Protein AF-A0A3D1TT28-F1 (afdb_monomer_lite)

Radius of gyration: 27.45 Å; chains: 1; bounding box: 80×70×65 Å

Secondary structure (DSSP, 8-state):
--------GGGS-TTHHHHHHHHHHHHHHHHHHHHHTT-----PPPPPPPPP------PPP-PPPP-------------PEEPPTTPPPP---TT---EEE---HHHHHHHHHHHHTT-HHHHGGGSHHHHHHHHGGGGT--TTSEEEE---S-S---S--EE-TTS-EEEEEEEEETTEEEEEEEE-SS--STTPPPEEEEEEE-

Foldseek 3Di:
DDDDPDDDPCPPCVPVVVVVVVVVVVVVVVVVVVVVPPPDDDDDDDDDDDDDDDDDDDDDDDDDDDDDDDDDDPDVDQFAADDDVPDDPFPDDPQFHAHFGDDDPVNQVVLLVCCVVVPPVNVLQLDQVSQCQPCRVVRRQDHPQKDKDQDDPPDDDDPDQPQDVPGWGKGWIWMQGPNWIKIWIWIQPPDHDSSGGIHTGGIGTD

Structure (mmCIF, N/CA/C/O backbone):
data_AF-A0A3D1TT28-F1
#
_entry.id   AF-A0A3D1TT28-F1
#
loop_
_atom_site.group_PDB
_atom_site.id
_atom_site.type_symbol
_atom_site.label_atom_id
_atom_site.label_alt_id
_atom_site.label_comp_id
_atom_site.label_asym_id
_atom_site.label_entity_id
_atom_site.label_seq_id
_atom_site.pdbx_PDB_ins_code
_atom_site.Cartn_x
_atom_site.Cartn_y
_atom_site.Cartn_z
_atom_site.occupancy
_atom_site.B_iso_or_equiv
_atom_site.auth_seq_id
_atom_site.auth_comp_id
_atom_site.auth_asym_id
_atom_site.auth_atom_id
_atom_site.pdbx_PDB_model_num
ATOM 1 N N . MET A 1 1 ? -37.980 40.768 -28.556 1.00 50.34 1 MET A N 1
ATOM 2 C CA . MET A 1 1 ? -36.596 40.249 -28.585 1.00 50.34 1 MET A CA 1
ATOM 3 C C . MET A 1 1 ? -36.687 38.736 -28.675 1.00 50.34 1 MET A C 1
ATOM 5 O O . MET A 1 1 ? -37.042 38.107 -27.689 1.00 50.34 1 MET A O 1
ATOM 9 N N . SER A 1 2 ? -36.515 38.174 -29.872 1.00 49.53 2 SER A N 1
ATOM 10 C CA . SER A 1 2 ? -36.706 36.740 -30.127 1.00 49.53 2 SER A CA 1
ATOM 11 C C . SER A 1 2 ? -35.399 35.991 -29.881 1.00 49.53 2 SER A C 1
ATOM 13 O O . SER A 1 2 ? -34.383 36.304 -30.496 1.00 49.53 2 SER A O 1
ATOM 15 N N . THR A 1 3 ? -35.415 35.024 -28.969 1.00 59.06 3 THR A N 1
ATOM 16 C CA . THR A 1 3 ? -34.281 34.148 -28.667 1.00 59.06 3 THR A CA 1
ATOM 17 C C . THR A 1 3 ? -34.255 32.981 -29.650 1.00 59.06 3 THR A C 1
ATOM 19 O O . THR A 1 3 ? -35.022 32.026 -29.556 1.00 59.06 3 THR A O 1
ATOM 22 N N . GLU A 1 4 ? -33.361 33.070 -30.630 1.00 59.59 4 GLU A N 1
ATOM 23 C CA . GLU A 1 4 ? -33.098 32.003 -31.589 1.00 59.59 4 GLU A CA 1
ATOM 24 C C . GLU A 1 4 ? -32.223 30.926 -30.923 1.00 59.59 4 GLU A C 1
ATOM 26 O O . GLU A 1 4 ? -31.024 31.100 -30.696 1.00 59.59 4 GLU A O 1
ATOM 31 N N . VAL A 1 5 ? -32.839 29.802 -30.553 1.00 67.56 5 VAL A N 1
ATOM 32 C CA . VAL A 1 5 ? -32.138 28.646 -29.981 1.00 67.56 5 VAL A CA 1
ATOM 33 C C . VAL A 1 5 ? -31.374 27.938 -31.102 1.00 67.56 5 VAL A C 1
ATOM 35 O O . VAL A 1 5 ? -31.928 27.120 -31.839 1.00 67.56 5 VAL A O 1
ATOM 38 N N . ARG A 1 6 ? -30.079 28.251 -31.237 1.00 61.44 6 ARG A N 1
ATOM 39 C CA . ARG A 1 6 ? -29.153 27.523 -32.116 1.00 61.44 6 ARG A CA 1
ATOM 40 C C . ARG A 1 6 ? -29.068 26.063 -31.676 1.00 61.44 6 ARG A C 1
ATOM 42 O O . ARG A 1 6 ? -28.429 25.737 -30.678 1.00 61.44 6 ARG A O 1
ATOM 49 N N . ARG A 1 7 ? -29.699 25.170 -32.438 1.00 57.06 7 ARG A N 1
ATOM 50 C CA . ARG A 1 7 ? -29.519 23.725 -32.269 1.00 57.06 7 ARG A CA 1
ATOM 51 C C . ARG A 1 7 ? -28.079 23.340 -32.647 1.00 57.06 7 ARG A C 1
ATOM 53 O O . ARG A 1 7 ? -27.570 23.843 -33.652 1.00 57.06 7 ARG A O 1
ATOM 60 N N . PRO A 1 8 ? -27.413 22.462 -31.878 1.00 62.03 8 PRO A N 1
ATOM 61 C CA . PRO A 1 8 ? -26.057 22.023 -32.179 1.00 62.03 8 PRO A CA 1
ATOM 62 C C . PRO A 1 8 ? -26.002 21.303 -33.534 1.00 62.03 8 PRO A C 1
ATOM 64 O O . PRO A 1 8 ? -26.827 20.443 -33.841 1.00 62.03 8 PRO A O 1
ATOM 67 N N . PHE A 1 9 ? -24.988 21.648 -34.331 1.00 58.34 9 PHE A N 1
ATOM 68 C CA . PHE A 1 9 ? -24.730 21.175 -35.704 1.00 58.34 9 PHE A CA 1
ATOM 69 C C . PHE A 1 9 ? -24.598 19.644 -35.851 1.00 58.34 9 PHE A C 1
ATOM 71 O O . PHE A 1 9 ? -24.574 19.119 -36.963 1.00 58.34 9 PHE A O 1
ATOM 78 N N . ILE A 1 10 ? -24.517 18.923 -34.732 1.00 56.09 10 ILE A N 1
ATOM 79 C CA . ILE A 1 10 ? -24.231 17.486 -34.644 1.00 56.09 10 ILE A CA 1
ATOM 80 C C . ILE A 1 10 ? -25.367 16.626 -35.224 1.00 56.09 10 ILE A C 1
ATOM 82 O O . ILE A 1 10 ? -25.126 15.503 -35.653 1.00 56.09 10 ILE A O 1
ATOM 86 N N . ASN A 1 11 ? -26.588 17.157 -35.337 1.00 57.47 11 ASN A N 1
ATOM 87 C CA . ASN A 1 11 ? -27.742 16.366 -35.773 1.00 57.47 11 ASN A CA 1
ATOM 88 C C . ASN A 1 11 ? -27.893 16.210 -37.296 1.00 57.47 11 ASN A C 1
ATOM 90 O O . ASN A 1 11 ? -28.848 15.580 -37.745 1.00 57.47 11 ASN A O 1
ATOM 94 N N . ARG A 1 12 ? -27.003 16.805 -38.106 1.00 64.88 12 ARG A N 1
ATOM 95 C CA . ARG A 1 12 ? -27.162 16.801 -39.570 1.00 64.88 12 ARG A CA 1
ATOM 96 C C . ARG A 1 12 ? -26.561 15.565 -40.246 1.00 64.88 12 ARG A C 1
ATOM 98 O O . ARG A 1 12 ? -27.118 15.123 -41.240 1.00 64.88 12 ARG A O 1
ATOM 105 N N . ASN A 1 13 ? -25.499 14.973 -39.684 1.00 68.50 13 ASN A N 1
ATOM 106 C CA . ASN A 1 13 ? -24.801 13.817 -40.264 1.00 68.50 13 ASN A CA 1
ATOM 107 C C . ASN A 1 13 ? -24.522 12.737 -39.194 1.00 68.50 13 ASN A C 1
ATOM 109 O O . ASN A 1 13 ? -23.424 12.713 -38.632 1.00 68.50 13 ASN A O 1
ATOM 113 N N . PRO A 1 14 ? -25.462 11.809 -38.925 1.00 69.56 14 PRO A N 1
ATOM 114 C CA . PRO A 1 14 ? -25.285 10.763 -37.906 1.00 69.56 14 PRO A CA 1
ATOM 115 C C . PRO A 1 14 ? -24.132 9.791 -38.219 1.00 69.56 14 PRO A C 1
ATOM 117 O O . PRO A 1 14 ? -23.622 9.123 -37.326 1.00 69.56 14 PRO A O 1
ATOM 120 N N . TRP A 1 15 ? -23.672 9.756 -39.473 1.00 75.31 15 TRP A N 1
ATOM 121 C CA . TRP A 1 15 ? -22.535 8.953 -39.932 1.00 75.31 15 TRP A CA 1
ATOM 122 C C . TRP A 1 15 ? -21.163 9.559 -39.622 1.00 75.31 15 TRP A C 1
ATOM 124 O O . TRP A 1 15 ? -20.158 8.857 -39.691 1.00 75.31 15 TRP A O 1
ATOM 134 N N . LEU A 1 16 ? -21.089 10.842 -39.261 1.00 75.88 16 LEU A N 1
ATOM 135 C CA . LEU A 1 16 ? -19.800 11.492 -39.015 1.00 75.88 16 LEU A CA 1
ATOM 136 C C . LEU A 1 16 ? -19.154 11.002 -37.710 1.00 75.88 16 LEU A C 1
ATOM 138 O O . LEU A 1 16 ? -17.936 10.861 -37.634 1.00 75.88 16 LEU A O 1
ATOM 142 N N . LEU A 1 17 ? -19.980 10.703 -36.703 1.00 75.75 17 LEU A N 1
ATOM 143 C CA . LEU A 1 17 ? -19.540 10.217 -35.397 1.00 75.75 17 LEU A CA 1
ATOM 144 C C . LEU A 1 17 ? -18.859 8.834 -35.470 1.00 75.75 17 LEU A C 1
ATOM 146 O O . LEU A 1 17 ? -17.734 8.724 -34.978 1.00 75.75 17 LEU A O 1
ATOM 150 N N . PRO A 1 18 ? -19.449 7.791 -36.101 1.00 80.94 18 PRO A N 1
ATOM 151 C CA . PRO A 1 18 ? -18.777 6.498 -36.213 1.00 80.94 18 PRO A CA 1
ATOM 152 C C . PRO A 1 18 ? -17.503 6.574 -37.065 1.00 80.94 18 PRO A C 1
ATOM 154 O O . PRO A 1 18 ? -16.506 5.951 -36.712 1.00 80.94 18 PRO A O 1
ATOM 157 N N . VAL A 1 19 ? -17.481 7.382 -38.133 1.00 85.06 19 VAL A N 1
ATOM 158 C CA . VAL A 1 19 ? -16.282 7.549 -38.976 1.00 85.06 19 VAL A CA 1
ATOM 159 C C . VAL A 1 19 ? -15.146 8.216 -38.201 1.00 85.06 19 VAL A C 1
ATOM 161 O O . VAL A 1 19 ? -14.012 7.740 -38.242 1.00 85.06 19 VAL A O 1
ATOM 164 N N . PHE A 1 20 ? -15.440 9.276 -37.444 1.00 84.25 20 PHE A N 1
ATOM 165 C CA . PHE A 1 20 ? -14.437 9.945 -36.617 1.00 84.25 20 PHE A CA 1
ATOM 166 C C . PHE A 1 20 ? -13.856 9.004 -35.551 1.00 84.25 20 PHE A C 1
ATOM 168 O O . PHE A 1 20 ? -12.647 8.997 -35.325 1.00 84.25 20 PHE A O 1
ATOM 175 N N . LEU A 1 21 ? -14.696 8.158 -34.945 1.00 85.94 21 LEU A N 1
ATOM 176 C CA . LEU A 1 21 ? -14.264 7.190 -33.937 1.00 85.94 21 LEU A CA 1
ATOM 177 C C . LEU A 1 21 ? -13.314 6.131 -34.523 1.00 85.94 21 LEU A C 1
ATOM 179 O O . LEU A 1 21 ? -12.294 5.816 -33.914 1.00 85.94 21 LEU A O 1
ATOM 183 N N . VAL A 1 22 ? -13.608 5.625 -35.725 1.00 90.19 22 VAL A N 1
ATOM 184 C CA . VAL A 1 22 ? -12.751 4.649 -36.422 1.00 90.19 22 VAL A CA 1
ATOM 185 C C . VAL A 1 22 ? -11.392 5.258 -36.775 1.00 90.19 22 VAL A C 1
ATOM 187 O O . VAL A 1 22 ? -10.359 4.629 -36.540 1.00 90.19 22 VAL A O 1
ATOM 190 N N . VAL A 1 23 ? -11.370 6.499 -37.273 1.00 91.19 23 VAL A N 1
ATOM 191 C CA . VAL A 1 23 ? -10.117 7.211 -37.581 1.00 91.19 23 VAL A CA 1
ATOM 192 C C . VAL A 1 23 ? -9.290 7.441 -36.313 1.00 91.19 23 VAL A C 1
ATOM 194 O O . VAL A 1 23 ? -8.081 7.215 -36.321 1.00 91.19 23 VAL A O 1
ATOM 197 N N . LEU A 1 24 ? -9.929 7.821 -35.203 1.00 90.31 24 LEU A N 1
ATOM 198 C CA . LEU A 1 24 ? -9.251 8.020 -33.922 1.00 90.31 24 LEU A CA 1
ATOM 199 C C . LEU A 1 24 ? -8.589 6.726 -33.420 1.00 90.31 24 LEU A C 1
ATOM 201 O O . LEU A 1 24 ? -7.423 6.742 -33.025 1.00 90.31 24 LEU A O 1
ATOM 205 N N . ILE A 1 25 ? -9.303 5.596 -33.478 1.00 88.81 25 ILE A N 1
ATOM 206 C CA . ILE A 1 25 ? -8.776 4.286 -33.065 1.00 88.81 25 ILE A CA 1
ATOM 207 C C . ILE A 1 25 ? -7.580 3.881 -33.939 1.00 88.81 25 ILE A C 1
ATOM 209 O O . ILE A 1 25 ? -6.566 3.418 -33.411 1.00 88.81 25 ILE A O 1
ATOM 213 N N . ALA A 1 26 ? -7.654 4.105 -35.255 1.00 87.69 26 ALA A N 1
ATOM 214 C CA . ALA A 1 26 ? -6.557 3.806 -36.174 1.00 87.69 26 ALA A CA 1
ATOM 215 C C . ALA A 1 26 ? -5.290 4.630 -35.868 1.00 87.69 26 ALA A C 1
ATOM 217 O O . ALA A 1 26 ? -4.184 4.085 -35.877 1.00 87.69 26 ALA A O 1
ATOM 218 N N . ILE A 1 27 ? -5.440 5.916 -35.528 1.00 87.94 27 ILE A N 1
ATOM 219 C CA . ILE A 1 27 ? -4.316 6.787 -35.144 1.00 87.94 27 ILE A CA 1
ATOM 220 C C . ILE A 1 27 ? -3.657 6.293 -33.848 1.00 87.94 27 ILE A C 1
ATOM 222 O O . ILE A 1 27 ? -2.429 6.220 -33.770 1.00 87.94 27 ILE A O 1
ATOM 226 N N . ILE A 1 28 ? -4.452 5.904 -32.846 1.00 85.25 28 ILE A N 1
ATOM 227 C CA . ILE A 1 28 ? -3.932 5.389 -31.569 1.00 85.25 28 ILE A CA 1
ATOM 228 C C . ILE A 1 28 ? -3.170 4.074 -31.790 1.00 85.25 28 ILE A C 1
ATOM 230 O O . ILE A 1 28 ? -2.063 3.911 -31.274 1.00 85.25 28 ILE A O 1
ATOM 234 N N . ALA A 1 29 ? -3.710 3.158 -32.599 1.00 83.31 29 ALA A N 1
ATOM 235 C CA . ALA A 1 29 ? -3.049 1.893 -32.914 1.00 83.31 29 ALA A CA 1
ATOM 236 C C . ALA A 1 29 ? -1.702 2.101 -33.632 1.00 83.31 29 ALA A C 1
ATOM 238 O O . ALA A 1 29 ? -0.705 1.472 -33.271 1.00 83.31 29 ALA A O 1
ATOM 239 N N . ALA A 1 30 ? -1.643 3.029 -34.595 1.00 79.94 30 ALA A N 1
ATOM 240 C CA . ALA A 1 30 ? -0.406 3.374 -35.292 1.00 79.94 30 ALA A CA 1
ATOM 241 C C . ALA A 1 30 ? 0.647 3.984 -34.346 1.00 79.94 30 ALA A C 1
ATOM 243 O O . ALA A 1 30 ? 1.823 3.618 -34.409 1.00 79.94 30 ALA A O 1
ATOM 244 N N . ALA A 1 31 ? 0.235 4.858 -33.420 1.00 75.00 31 ALA A N 1
ATOM 245 C CA . ALA A 1 31 ? 1.135 5.464 -32.440 1.00 75.00 31 ALA A CA 1
ATOM 246 C C . ALA A 1 31 ? 1.755 4.425 -31.485 1.00 75.00 31 ALA A C 1
ATOM 248 O O . ALA A 1 31 ? 2.954 4.479 -31.203 1.00 75.00 31 ALA A O 1
ATOM 249 N N . VAL A 1 32 ? 0.969 3.440 -31.035 1.00 77.50 32 VAL A N 1
ATOM 250 C CA . VAL A 1 32 ? 1.458 2.346 -30.176 1.00 77.50 32 VAL A CA 1
ATOM 251 C C . VAL A 1 32 ? 2.462 1.459 -30.919 1.00 77.50 32 VAL A C 1
ATOM 253 O O . VAL A 1 32 ? 3.472 1.056 -30.337 1.00 77.50 32 VAL A O 1
ATOM 256 N N . LEU A 1 33 ? 2.236 1.194 -32.210 1.00 72.44 33 LEU A N 1
ATOM 257 C CA . LEU A 1 33 ? 3.152 0.386 -33.019 1.00 72.44 33 LEU A CA 1
ATOM 258 C C . LEU A 1 33 ? 4.517 1.074 -33.204 1.00 72.44 33 LEU A C 1
ATOM 260 O O . LEU A 1 33 ? 5.555 0.432 -33.052 1.00 72.44 33 LEU A O 1
ATOM 264 N N . VAL A 1 34 ? 4.523 2.389 -33.458 1.00 69.50 34 VAL A N 1
ATOM 265 C CA . VAL A 1 34 ? 5.751 3.189 -33.645 1.00 69.50 34 VAL A CA 1
ATOM 266 C C . VAL A 1 34 ? 6.514 3.401 -32.332 1.00 69.50 34 VAL A C 1
ATOM 268 O O . VAL A 1 34 ? 7.745 3.474 -32.331 1.00 69.50 34 VAL A O 1
ATOM 271 N N . ALA A 1 35 ? 5.822 3.466 -31.192 1.00 58.75 35 ALA A N 1
ATOM 272 C CA . ALA A 1 35 ? 6.476 3.547 -29.887 1.00 58.75 35 ALA A CA 1
ATOM 273 C C . ALA A 1 35 ? 7.214 2.244 -29.526 1.00 58.75 35 ALA A C 1
ATOM 275 O O . ALA A 1 35 ? 8.267 2.283 -28.889 1.00 58.75 35 ALA A O 1
ATOM 276 N N . ARG A 1 36 ? 6.705 1.087 -29.972 1.00 57.94 36 ARG A N 1
ATOM 277 C CA . ARG A 1 36 ? 7.285 -0.229 -29.665 1.00 57.94 36 ARG A CA 1
ATOM 278 C C . ARG A 1 36 ? 8.538 -0.556 -30.487 1.00 57.94 36 ARG A C 1
ATOM 280 O O . ARG A 1 36 ? 9.332 -1.386 -30.062 1.00 57.94 36 ARG A O 1
ATOM 287 N N . SER A 1 37 ? 8.752 0.108 -31.625 1.00 55.41 37 SER A N 1
ATOM 288 C CA . SER A 1 37 ? 9.902 -0.132 -32.511 1.00 55.41 37 SER A CA 1
ATOM 289 C C . SER A 1 37 ? 11.151 0.704 -32.188 1.00 55.41 37 SER A C 1
ATOM 291 O O . SER A 1 37 ? 12.162 0.551 -32.866 1.00 55.41 37 SER A O 1
ATOM 293 N N . ARG A 1 38 ? 11.123 1.585 -31.173 1.00 52.97 38 ARG A N 1
ATOM 294 C CA . ARG A 1 38 ? 12.261 2.467 -30.818 1.00 52.97 38 ARG A CA 1
ATOM 295 C C . ARG A 1 38 ? 13.135 1.990 -29.652 1.00 52.97 38 ARG A C 1
ATOM 297 O O . ARG A 1 38 ? 14.040 2.709 -29.244 1.00 52.97 38 ARG A O 1
ATOM 304 N N . SER A 1 39 ? 12.923 0.792 -29.115 1.00 52.66 39 SER A N 1
ATOM 305 C CA . SER A 1 39 ? 13.773 0.245 -28.048 1.00 52.66 39 SER A CA 1
ATOM 306 C C . SER A 1 39 ? 14.943 -0.576 -28.606 1.00 52.66 39 SER A C 1
ATOM 308 O O . SER A 1 39 ? 14.976 -1.795 -28.463 1.00 52.66 39 SER A O 1
ATOM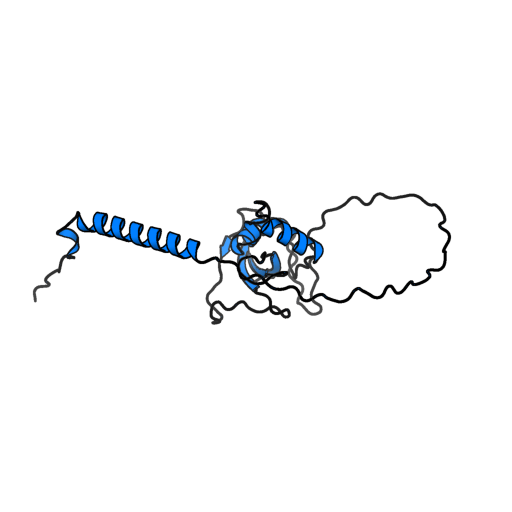 310 N N . THR A 1 40 ? 15.914 0.093 -29.233 1.00 46.88 40 THR A N 1
ATOM 311 C CA . THR A 1 40 ? 17.234 -0.480 -29.547 1.00 46.88 40 THR A CA 1
ATOM 312 C C . THR A 1 40 ? 18.243 -0.112 -28.458 1.00 46.88 40 THR A C 1
ATOM 314 O O . THR A 1 40 ? 18.741 1.008 -28.401 1.00 46.88 40 THR A O 1
ATOM 317 N N . SER A 1 41 ? 18.477 -1.082 -27.572 1.00 54.62 41 SER A N 1
ATOM 318 C CA . SER A 1 41 ? 19.753 -1.447 -26.933 1.00 54.62 41 SER A CA 1
ATOM 319 C C . SER A 1 41 ? 20.877 -0.398 -26.874 1.00 54.62 41 SER A C 1
ATOM 321 O O . SER A 1 41 ? 21.693 -0.294 -27.789 1.00 54.62 41 SER A O 1
ATOM 323 N N . SER A 1 42 ? 21.027 0.256 -25.724 1.00 47.19 42 SER A N 1
ATOM 324 C CA . SER A 1 42 ? 22.309 0.803 -25.270 1.00 47.19 42 SER A CA 1
ATOM 325 C C . SER A 1 42 ? 23.059 -0.271 -24.472 1.00 47.19 42 SER A C 1
ATOM 327 O O . SER A 1 42 ? 22.713 -0.589 -23.336 1.00 47.19 42 SER A O 1
ATOM 329 N N . SER A 1 43 ? 24.080 -0.863 -25.096 1.00 53.22 43 SER A N 1
ATOM 330 C CA . SER A 1 43 ? 25.046 -1.755 -24.446 1.00 53.22 43 SER A CA 1
ATOM 331 C C . SER A 1 43 ? 25.996 -0.918 -23.590 1.00 53.22 43 SER A C 1
ATOM 333 O O . SER A 1 43 ? 26.798 -0.155 -24.124 1.00 53.22 43 SER A O 1
ATOM 335 N N . ALA A 1 44 ? 25.900 -1.033 -22.266 1.00 50.78 44 ALA A N 1
ATOM 336 C CA . ALA A 1 44 ? 26.862 -0.430 -21.353 1.00 50.78 44 ALA A CA 1
ATOM 337 C C . ALA A 1 44 ? 28.119 -1.311 -21.272 1.00 50.78 44 ALA A C 1
ATOM 339 O O . ALA A 1 44 ? 28.057 -2.458 -20.833 1.00 50.78 44 ALA A O 1
ATOM 340 N N . THR A 1 45 ? 29.260 -0.768 -21.694 1.00 58.81 45 THR A N 1
ATOM 341 C CA . THR A 1 45 ? 30.588 -1.351 -21.474 1.00 58.81 45 THR A CA 1
ATOM 342 C C . THR A 1 45 ? 30.870 -1.404 -19.973 1.00 58.81 45 THR A C 1
ATOM 344 O O . THR A 1 45 ? 30.928 -0.367 -19.315 1.00 58.81 45 THR A O 1
ATOM 347 N N . ALA A 1 46 ? 31.035 -2.606 -19.420 1.00 49.62 46 ALA A N 1
ATOM 348 C CA . ALA A 1 46 ? 31.440 -2.787 -18.032 1.00 49.62 46 ALA A CA 1
ATOM 349 C C . ALA A 1 46 ? 32.939 -2.482 -17.873 1.00 49.62 46 ALA A C 1
ATOM 351 O O . ALA A 1 46 ? 33.786 -3.142 -18.473 1.00 49.62 46 ALA A O 1
ATOM 352 N N . THR A 1 47 ? 33.263 -1.491 -17.043 1.00 56.41 47 THR A N 1
ATOM 353 C CA . THR A 1 47 ? 34.624 -1.244 -16.552 1.00 56.41 47 THR A CA 1
ATOM 354 C C . THR A 1 47 ? 35.024 -2.375 -15.594 1.00 56.41 47 THR A C 1
ATOM 356 O O . THR A 1 47 ? 34.305 -2.604 -14.616 1.00 56.41 47 THR A O 1
ATOM 359 N N . PRO A 1 48 ? 36.145 -3.087 -15.809 1.00 57.34 48 PRO A N 1
ATOM 360 C CA . PRO A 1 48 ? 36.595 -4.115 -14.877 1.00 57.34 48 PRO A CA 1
ATOM 361 C C . PRO A 1 48 ? 37.018 -3.479 -13.545 1.00 57.34 48 PRO A C 1
ATOM 363 O O . PRO A 1 48 ? 37.960 -2.693 -13.479 1.00 57.34 48 PRO A O 1
ATOM 366 N N . THR A 1 49 ? 36.299 -3.816 -12.473 1.00 60.84 49 THR A N 1
ATOM 367 C CA . THR A 1 49 ? 36.698 -3.518 -11.091 1.00 60.84 49 THR A CA 1
ATOM 368 C C . THR A 1 49 ? 37.699 -4.570 -10.623 1.00 60.84 49 THR A C 1
ATOM 370 O O . THR A 1 49 ? 37.479 -5.768 -10.796 1.00 60.84 49 THR A O 1
ATOM 373 N N . ALA A 1 50 ? 38.815 -4.102 -10.065 1.00 52.53 50 ALA A N 1
ATOM 374 C CA . ALA A 1 50 ? 39.913 -4.919 -9.564 1.00 52.53 50 ALA A CA 1
ATOM 375 C C . ALA A 1 50 ? 39.457 -5.956 -8.511 1.00 52.53 50 ALA A C 1
ATOM 377 O O . ALA A 1 50 ? 38.515 -5.693 -7.757 1.00 52.53 50 ALA A O 1
ATOM 378 N N . PRO A 1 51 ? 40.126 -7.122 -8.427 1.00 59.25 51 PRO A N 1
ATOM 379 C CA . PRO A 1 51 ? 39.763 -8.171 -7.484 1.00 59.25 51 PRO A CA 1
ATOM 380 C C . PRO A 1 51 ? 40.019 -7.750 -6.023 1.00 59.25 51 PRO A C 1
ATOM 382 O O . PRO A 1 51 ? 40.991 -7.044 -5.739 1.00 59.25 51 PRO A O 1
ATOM 385 N N . PRO A 1 52 ? 39.176 -8.198 -5.075 1.00 53.97 52 PRO A N 1
ATOM 386 C CA . PRO A 1 52 ? 39.326 -7.871 -3.664 1.00 53.97 52 PRO A CA 1
ATOM 387 C C . PRO A 1 52 ? 40.553 -8.553 -3.046 1.00 53.97 52 PRO A C 1
ATOM 389 O O . PRO A 1 52 ? 40.805 -9.744 -3.225 1.00 53.97 52 PRO A O 1
ATOM 392 N N . LYS A 1 53 ? 41.299 -7.771 -2.261 1.00 50.72 53 LYS A N 1
ATOM 393 C CA . LYS A 1 53 ? 42.412 -8.218 -1.420 1.00 50.72 53 LYS A CA 1
ATOM 394 C C . LYS A 1 53 ? 41.868 -9.087 -0.282 1.00 50.72 53 LYS A C 1
ATOM 396 O O . LYS A 1 53 ? 41.207 -8.581 0.622 1.00 50.72 53 LYS A O 1
ATOM 401 N N . VAL A 1 54 ? 42.159 -10.385 -0.324 1.00 40.66 54 VAL A N 1
ATOM 402 C CA . VAL A 1 54 ? 41.877 -11.325 0.769 1.00 40.66 54 VAL A CA 1
ATOM 403 C C . VAL A 1 54 ? 42.790 -10.979 1.946 1.00 40.66 54 VAL A C 1
ATOM 405 O O . VAL A 1 54 ? 44.006 -11.136 1.865 1.00 40.66 54 VAL A O 1
ATOM 408 N N . VAL A 1 55 ? 42.209 -10.478 3.035 1.00 44.25 55 VAL A N 1
ATOM 409 C CA . VAL A 1 55 ? 42.883 -10.392 4.335 1.00 44.25 55 VAL A CA 1
ATOM 410 C C . VAL A 1 55 ? 42.411 -11.585 5.153 1.00 44.25 55 VAL A C 1
ATOM 412 O O . VAL A 1 55 ? 41.283 -11.615 5.640 1.00 44.25 55 VAL A O 1
ATOM 415 N N . THR A 1 56 ? 43.275 -12.590 5.262 1.00 41.06 56 THR A N 1
ATOM 416 C CA . THR A 1 56 ? 43.092 -13.746 6.140 1.00 41.06 56 THR A CA 1
ATOM 417 C C . THR A 1 56 ? 43.230 -13.285 7.589 1.00 41.06 56 THR A C 1
ATOM 419 O O . THR A 1 56 ? 44.335 -13.017 8.053 1.00 41.06 56 THR A O 1
ATOM 422 N N . ALA A 1 57 ? 42.113 -13.168 8.306 1.00 42.56 57 ALA A N 1
ATOM 423 C CA . ALA A 1 57 ? 42.122 -13.020 9.756 1.00 42.56 57 ALA A CA 1
ATOM 424 C C . ALA A 1 57 ? 42.154 -14.416 10.394 1.00 42.56 57 ALA A C 1
ATOM 426 O O . ALA A 1 57 ? 41.191 -15.175 10.306 1.00 42.56 57 ALA A O 1
ATOM 427 N N . THR A 1 58 ? 43.281 -14.756 11.018 1.00 43.69 58 THR A N 1
ATOM 428 C CA . THR A 1 58 ? 43.444 -15.951 11.853 1.00 43.69 58 THR A CA 1
ATOM 429 C C . THR A 1 58 ? 42.539 -15.828 13.079 1.00 43.69 58 THR A C 1
ATOM 431 O O . THR A 1 58 ? 42.796 -15.011 13.960 1.00 43.69 58 THR A O 1
ATOM 434 N N . GLN A 1 59 ? 41.466 -16.619 13.131 1.00 42.25 59 GLN A N 1
ATOM 435 C CA . GLN A 1 59 ? 40.564 -16.682 14.278 1.00 42.25 59 GLN A CA 1
ATOM 436 C C . GLN A 1 59 ? 41.038 -17.782 15.237 1.00 42.25 59 GLN A C 1
ATOM 438 O O . GLN A 1 59 ? 41.244 -18.927 14.833 1.00 42.25 59 GLN A O 1
ATOM 443 N N . ALA A 1 60 ? 41.258 -17.413 16.499 1.00 41.44 60 ALA A N 1
ATOM 444 C CA . ALA A 1 60 ? 41.635 -18.332 17.564 1.00 41.44 60 ALA A CA 1
ATOM 445 C C . ALA A 1 60 ? 40.507 -19.339 17.837 1.00 41.44 60 ALA A C 1
ATOM 447 O O . ALA A 1 60 ? 39.333 -18.975 17.904 1.00 41.44 60 ALA A O 1
ATOM 448 N N . ALA A 1 61 ? 40.888 -20.605 17.999 1.00 38.09 61 ALA A N 1
ATOM 449 C CA . ALA A 1 61 ? 39.989 -21.701 18.319 1.00 38.09 61 ALA A CA 1
ATOM 450 C C . ALA A 1 61 ? 39.385 -21.520 19.720 1.00 38.09 61 ALA A C 1
ATOM 452 O O . ALA A 1 61 ? 40.113 -21.454 20.710 1.00 38.09 61 ALA A O 1
ATOM 453 N N . LEU A 1 62 ? 38.054 -21.493 19.800 1.00 40.66 62 LEU A N 1
ATOM 454 C CA . LEU A 1 62 ? 37.322 -21.736 21.038 1.00 40.66 62 LEU A CA 1
ATOM 455 C C . LEU A 1 62 ? 36.515 -23.025 20.886 1.00 40.66 62 LEU A C 1
ATOM 457 O O . LEU A 1 62 ? 35.694 -23.180 19.983 1.00 40.66 62 LEU A O 1
ATOM 461 N N . THR A 1 63 ? 36.823 -23.957 21.778 1.00 47.50 63 THR A N 1
ATOM 462 C CA . THR A 1 63 ? 36.223 -25.276 21.965 1.00 47.50 63 THR A CA 1
ATOM 463 C C . THR A 1 63 ? 34.705 -25.189 22.185 1.00 47.50 63 THR A C 1
ATOM 465 O O . THR A 1 63 ? 34.280 -24.452 23.076 1.00 47.50 63 THR A O 1
ATOM 468 N N . PRO A 1 64 ? 33.868 -25.953 21.456 1.00 44.91 64 PRO A N 1
ATOM 469 C CA . PRO A 1 64 ? 32.445 -26.052 21.760 1.00 44.91 64 PRO A CA 1
ATOM 470 C C . PRO A 1 64 ? 32.159 -27.127 22.821 1.00 44.91 64 PRO A C 1
ATOM 472 O O . PRO A 1 64 ? 32.489 -28.301 22.652 1.00 44.91 64 PRO A O 1
ATOM 475 N N . THR A 1 65 ? 31.481 -26.717 23.892 1.00 47.59 65 THR A N 1
ATOM 476 C CA . THR A 1 65 ? 30.766 -27.600 24.827 1.00 47.59 65 THR A CA 1
ATOM 477 C C . THR A 1 65 ? 29.376 -27.922 24.248 1.00 47.59 65 THR A C 1
ATOM 479 O O . THR A 1 65 ? 28.711 -26.996 23.778 1.00 47.59 65 THR A O 1
ATOM 482 N N . PRO A 1 66 ? 28.888 -29.180 24.268 1.00 48.59 66 PRO A N 1
ATOM 483 C CA . PRO A 1 66 ? 27.587 -29.537 23.708 1.00 48.59 66 PRO A CA 1
ATOM 484 C C . PRO A 1 66 ? 26.446 -29.321 24.713 1.00 48.59 66 PRO A C 1
ATOM 486 O O . PRO A 1 66 ? 26.462 -29.871 25.812 1.00 48.59 66 PRO A O 1
ATOM 489 N N . GLY A 1 67 ? 25.415 -28.585 24.296 1.00 39.12 67 GLY A N 1
ATOM 490 C CA . GLY A 1 67 ? 24.115 -28.504 24.964 1.00 39.12 67 GLY A CA 1
ATOM 491 C C . GLY A 1 67 ? 23.027 -28.192 23.935 1.00 39.12 67 GLY A C 1
ATOM 492 O O . GLY A 1 67 ? 23.089 -27.162 23.273 1.00 39.12 67 GLY A O 1
ATOM 493 N N . GLY A 1 68 ? 22.093 -29.127 23.746 1.00 37.12 68 GLY A N 1
ATOM 494 C CA . GLY A 1 68 ? 20.988 -29.048 22.783 1.00 37.12 68 GLY A CA 1
ATOM 495 C C . GLY A 1 68 ? 19.851 -28.076 23.171 1.00 37.12 68 GLY A C 1
ATOM 496 O O . GLY A 1 68 ? 20.021 -27.247 24.057 1.00 37.12 68 GLY A O 1
ATOM 497 N N . PRO A 1 69 ? 18.683 -28.171 22.505 1.00 54.16 69 PRO A N 1
ATOM 498 C CA . PRO A 1 69 ? 18.098 -27.123 21.659 1.00 54.16 69 PRO A CA 1
ATOM 499 C C . PRO A 1 69 ? 16.991 -26.297 22.350 1.00 54.16 69 PRO A C 1
ATOM 501 O O . PRO A 1 69 ? 16.433 -26.718 23.362 1.00 54.16 69 PRO A O 1
ATOM 504 N N . PRO A 1 70 ? 16.571 -25.176 21.735 1.00 41.31 70 PRO A N 1
ATOM 505 C CA . PRO A 1 70 ? 15.221 -25.203 21.169 1.00 41.31 70 PRO A CA 1
ATOM 506 C C . PRO A 1 70 ? 15.163 -24.717 19.716 1.00 41.31 70 PRO A C 1
ATOM 508 O O . PRO A 1 70 ? 15.774 -23.726 19.323 1.00 41.31 70 PRO A O 1
ATOM 511 N N . THR A 1 71 ? 14.365 -25.431 18.931 1.00 42.00 71 THR A N 1
ATOM 512 C CA . THR A 1 71 ? 13.854 -25.035 17.619 1.00 42.00 71 THR A CA 1
ATOM 513 C C . THR A 1 71 ? 13.194 -23.653 17.704 1.00 42.00 71 THR A C 1
ATOM 515 O O . THR A 1 71 ? 12.200 -23.519 18.422 1.00 42.00 71 THR A O 1
ATOM 518 N N . PRO A 1 72 ? 13.668 -22.621 16.984 1.00 39.22 72 PRO A N 1
ATOM 519 C CA . PRO A 1 72 ? 12.894 -21.403 16.836 1.00 39.22 72 PRO A CA 1
ATOM 520 C C . PRO A 1 72 ? 11.751 -21.674 15.857 1.00 39.22 72 PRO A C 1
ATOM 522 O O . PRO A 1 72 ? 11.950 -21.860 14.656 1.00 39.22 72 PRO A O 1
ATOM 525 N N . THR A 1 73 ? 10.533 -21.695 16.385 1.00 36.66 73 THR A N 1
ATOM 526 C CA . THR A 1 73 ? 9.320 -21.496 1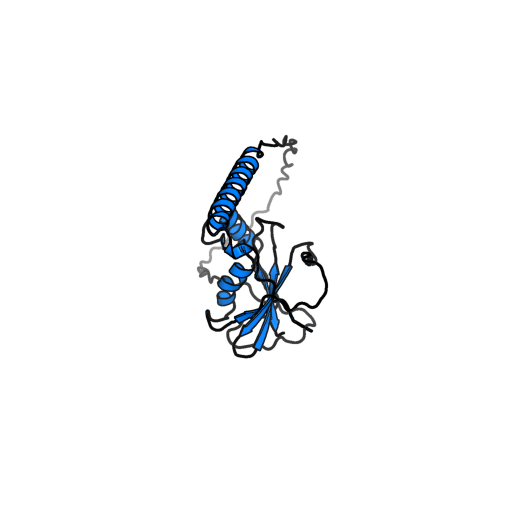5.596 1.00 36.66 73 THR A CA 1
ATOM 527 C C . THR A 1 73 ? 9.445 -20.145 14.893 1.00 36.66 73 THR A C 1
ATOM 529 O O . THR A 1 73 ? 9.503 -19.106 15.551 1.00 36.66 73 THR A O 1
ATOM 532 N N . LEU A 1 74 ? 9.519 -20.152 13.561 1.00 33.22 74 LEU A N 1
ATOM 533 C CA . LEU A 1 74 ? 9.435 -18.948 12.735 1.00 33.22 74 LEU A CA 1
ATOM 534 C C . LEU A 1 74 ? 8.036 -18.345 12.897 1.00 33.22 74 LEU A C 1
ATOM 536 O O . LEU A 1 74 ? 7.102 -18.701 12.181 1.00 33.22 74 LEU A O 1
ATOM 540 N N . VAL A 1 75 ? 7.884 -17.442 13.863 1.00 36.25 75 VAL A N 1
ATOM 541 C CA . VAL A 1 75 ? 6.751 -16.522 13.899 1.00 36.25 75 VAL A CA 1
ATOM 542 C C . VAL A 1 75 ? 7.046 -15.452 12.856 1.00 36.25 75 VAL A C 1
ATOM 544 O O . VAL A 1 75 ? 8.031 -14.722 12.952 1.00 36.25 75 VAL A O 1
ATOM 547 N N . SER A 1 76 ? 6.217 -15.410 11.818 1.00 35.66 76 SER A N 1
ATOM 548 C CA . SER A 1 76 ? 6.247 -14.371 10.795 1.00 35.66 76 SER A CA 1
ATOM 549 C C . SER A 1 76 ? 5.747 -13.071 11.430 1.00 35.66 76 SER A C 1
ATOM 551 O O . SER A 1 76 ? 4.555 -12.778 11.416 1.00 35.66 76 SER A O 1
ATOM 553 N N . THR A 1 77 ? 6.644 -12.335 12.084 1.00 37.88 77 THR A N 1
ATOM 554 C CA . THR A 1 77 ? 6.320 -11.083 12.772 1.00 37.88 77 THR A CA 1
ATOM 555 C C . THR A 1 77 ? 6.183 -9.969 11.741 1.00 37.88 77 THR A C 1
ATOM 557 O O . THR A 1 77 ? 7.167 -9.550 11.131 1.00 37.88 77 THR A O 1
ATOM 560 N N . SER A 1 78 ? 4.956 -9.488 11.544 1.00 41.66 78 SER A N 1
ATOM 561 C CA . SER A 1 78 ? 4.678 -8.218 10.874 1.00 41.66 78 SER A CA 1
ATOM 562 C C . SER A 1 78 ? 5.529 -7.110 11.503 1.00 41.66 78 SER A C 1
ATOM 564 O O . SER A 1 78 ? 5.593 -7.023 12.730 1.00 41.66 78 SER A O 1
ATOM 566 N N . GLY A 1 79 ? 6.191 -6.291 10.679 1.00 41.88 79 GLY A N 1
ATOM 567 C CA . GLY A 1 79 ? 7.136 -5.255 11.111 1.00 41.88 79 GLY A CA 1
ATOM 568 C C . GLY A 1 79 ? 6.653 -4.468 12.332 1.00 41.88 79 GLY A C 1
ATOM 569 O O . GLY A 1 79 ? 5.602 -3.832 12.297 1.00 41.88 79 GLY A O 1
ATOM 570 N N . GLY A 1 80 ? 7.416 -4.549 13.424 1.00 44.34 80 GLY A N 1
ATOM 571 C CA . GLY A 1 80 ? 7.088 -3.880 14.678 1.00 44.34 80 GLY A CA 1
ATOM 572 C C . GLY A 1 80 ? 7.109 -2.363 14.511 1.00 44.34 80 GLY A C 1
ATOM 573 O O . GLY A 1 80 ? 8.089 -1.801 14.015 1.00 44.34 80 GLY A O 1
ATOM 574 N N . ALA A 1 81 ? 6.031 -1.703 14.930 1.00 48.88 81 ALA A N 1
ATOM 575 C CA . ALA A 1 81 ? 5.991 -0.253 15.000 1.00 48.88 81 ALA A CA 1
ATOM 576 C C . ALA A 1 81 ? 6.979 0.235 16.069 1.00 48.88 81 ALA A C 1
ATOM 578 O O . ALA A 1 81 ? 6.930 -0.213 17.216 1.00 48.88 81 ALA A O 1
ATOM 579 N N . THR A 1 82 ? 7.897 1.130 15.701 1.00 48.59 82 THR A N 1
ATOM 580 C CA . THR A 1 82 ? 8.829 1.732 16.667 1.00 48.59 82 THR A CA 1
ATOM 581 C C . THR A 1 82 ? 8.276 3.091 17.100 1.00 48.59 82 THR A C 1
ATOM 583 O O . THR A 1 82 ? 8.014 3.932 16.239 1.00 48.59 82 THR A O 1
ATOM 586 N N . PRO A 1 83 ? 8.067 3.347 18.404 1.00 42.47 83 PRO A N 1
ATOM 587 C CA . PRO A 1 83 ? 7.630 4.660 18.864 1.00 42.47 83 PRO A CA 1
ATOM 588 C C . PRO A 1 83 ? 8.759 5.686 18.691 1.00 42.47 83 PRO A C 1
ATOM 590 O O . PRO A 1 83 ? 9.893 5.453 19.113 1.00 42.47 83 PRO A O 1
ATOM 593 N N . LEU A 1 84 ? 8.454 6.840 18.089 1.00 47.88 84 LEU A N 1
ATOM 594 C CA . LEU A 1 84 ? 9.407 7.947 17.980 1.00 47.88 84 LEU A CA 1
ATOM 595 C C . LEU A 1 84 ? 9.725 8.517 19.377 1.00 47.88 84 LEU A C 1
ATOM 597 O O . LEU A 1 84 ? 8.797 8.836 20.130 1.00 47.88 84 LEU A O 1
ATOM 601 N N . PRO A 1 85 ? 11.005 8.744 19.730 1.00 37.28 85 PRO A N 1
ATOM 602 C CA . PRO A 1 85 ? 11.343 9.456 20.957 1.00 37.28 85 PRO A CA 1
ATOM 603 C C . PRO A 1 85 ? 10.802 10.894 20.868 1.00 37.28 85 PRO A C 1
ATOM 605 O O . PRO A 1 85 ? 11.121 11.607 19.921 1.00 37.28 85 PRO A O 1
ATOM 608 N N . ARG A 1 86 ? 9.990 11.310 21.857 1.00 46.44 86 ARG A N 1
ATOM 609 C CA . ARG A 1 86 ? 9.226 12.585 21.950 1.00 46.44 86 ARG A CA 1
ATOM 610 C C . ARG A 1 86 ? 7.928 12.718 21.139 1.00 46.44 86 ARG A C 1
ATOM 612 O O . ARG A 1 86 ? 7.325 13.788 21.195 1.00 46.44 86 ARG A O 1
ATOM 619 N N . ALA A 1 87 ? 7.443 11.683 20.459 1.00 46.44 87 ALA A N 1
ATOM 620 C CA . ALA A 1 87 ? 6.087 11.743 19.912 1.00 46.44 87 ALA A CA 1
ATOM 621 C C . ALA A 1 87 ? 5.047 11.580 21.033 1.00 46.44 87 ALA A C 1
ATOM 623 O O . ALA A 1 87 ? 5.223 10.761 21.938 1.00 46.44 87 ALA A O 1
ATOM 624 N N . THR A 1 88 ? 3.964 12.359 20.975 1.00 49.12 88 THR A N 1
ATOM 625 C CA . THR A 1 88 ? 2.750 12.106 21.761 1.00 49.12 88 THR A CA 1
ATOM 626 C C . THR A 1 88 ? 2.366 10.632 21.586 1.00 49.12 88 THR A C 1
ATOM 628 O O . THR A 1 88 ? 2.395 10.163 20.444 1.00 49.12 88 THR A O 1
ATOM 631 N N . PRO A 1 89 ? 2.040 9.888 22.661 1.00 49.78 89 PRO A N 1
ATOM 632 C CA . PRO A 1 89 ? 1.570 8.516 22.535 1.00 49.78 89 PRO A CA 1
ATOM 633 C C . PRO A 1 89 ? 0.442 8.466 21.508 1.00 49.78 89 PRO A C 1
ATOM 635 O O . PRO A 1 89 ? -0.551 9.181 21.635 1.00 49.78 89 PRO A O 1
ATOM 638 N N . VAL A 1 90 ? 0.634 7.681 20.453 1.00 56.56 90 VAL A N 1
ATOM 639 C CA . VAL A 1 90 ? -0.433 7.419 19.493 1.00 56.56 90 VAL A CA 1
ATOM 640 C C . VAL A 1 90 ? -1.463 6.569 20.224 1.00 56.56 90 VAL A C 1
ATOM 642 O O . VAL A 1 90 ? -1.091 5.542 20.790 1.00 56.56 90 VAL A O 1
ATOM 645 N N . ASP A 1 91 ? -2.722 7.012 20.240 1.00 56.91 91 ASP A N 1
ATOM 646 C CA . ASP A 1 91 ? -3.838 6.265 20.828 1.00 56.91 91 ASP A CA 1
ATOM 647 C C . ASP A 1 91 ? -3.773 4.799 20.384 1.00 56.91 91 ASP A C 1
ATOM 649 O O . ASP A 1 91 ? -3.928 4.485 19.200 1.00 56.91 91 ASP A O 1
ATOM 653 N N . THR A 1 92 ? -3.538 3.894 21.332 1.00 64.12 92 THR A N 1
ATOM 654 C CA . THR A 1 92 ? -3.499 2.464 21.044 1.00 64.12 92 THR A CA 1
ATOM 655 C C . THR A 1 92 ? -4.926 1.993 20.801 1.00 64.12 92 THR A C 1
ATOM 657 O O . THR A 1 92 ? -5.709 1.840 21.738 1.00 64.12 92 THR A O 1
ATOM 660 N N . VAL A 1 93 ? -5.290 1.770 19.540 1.00 75.56 93 VAL A N 1
ATOM 661 C CA . VAL A 1 93 ? -6.562 1.123 19.210 1.00 75.56 93 VAL A CA 1
ATOM 662 C C . VAL A 1 93 ? -6.334 -0.390 19.207 1.00 75.56 93 VAL A C 1
ATOM 664 O O . VAL A 1 93 ? -5.466 -0.860 18.468 1.00 75.56 93 VAL A O 1
ATOM 667 N N . PRO A 1 94 ? -7.067 -1.172 20.021 1.00 79.06 94 PRO A N 1
ATOM 668 C CA . PRO A 1 94 ? -6.895 -2.619 20.070 1.00 79.06 94 PRO A CA 1
ATOM 669 C C . PRO A 1 94 ? -6.982 -3.251 18.677 1.00 79.06 94 PRO A C 1
ATOM 671 O O . PRO A 1 94 ? -7.926 -3.000 17.932 1.00 79.06 94 PRO A O 1
ATOM 674 N N . GLY A 1 95 ? -5.984 -4.067 18.334 1.00 82.56 95 GLY A N 1
ATOM 675 C CA . GLY A 1 95 ? -5.914 -4.768 17.052 1.00 82.56 95 GLY A CA 1
ATOM 676 C C . GLY A 1 95 ? -5.321 -3.964 15.892 1.00 82.56 95 GLY A C 1
ATOM 677 O O . GLY A 1 95 ? -5.038 -4.576 14.871 1.00 82.56 95 GLY A O 1
ATOM 678 N N . LEU A 1 96 ? -5.074 -2.655 16.034 1.00 87.50 96 LEU A N 1
ATOM 679 C CA . LEU A 1 96 ? -4.432 -1.836 14.999 1.00 87.50 96 LEU A CA 1
ATOM 680 C C . LEU A 1 96 ? -2.945 -1.612 15.283 1.00 87.50 96 LEU A C 1
ATOM 682 O O . LEU A 1 96 ? -2.549 -1.261 16.394 1.00 87.50 96 LEU A O 1
ATOM 686 N N . THR A 1 97 ? -2.124 -1.750 14.243 1.00 88.31 97 THR A N 1
ATOM 687 C CA . THR A 1 97 ? -0.703 -1.382 14.283 1.00 88.31 97 THR A CA 1
ATOM 688 C C . THR A 1 97 ? -0.536 0.033 13.743 1.00 88.31 97 THR A C 1
ATOM 690 O O . THR A 1 97 ? -0.721 0.280 12.553 1.00 88.31 97 THR A O 1
ATOM 693 N N . LEU A 1 98 ? -0.192 0.965 14.631 1.00 86.94 98 LEU A N 1
ATOM 694 C CA . LEU A 1 98 ? -0.002 2.384 14.326 1.00 86.94 98 LEU A CA 1
ATOM 695 C C . LEU A 1 98 ? 1.446 2.798 14.620 1.00 86.94 98 LEU A C 1
ATOM 697 O O . LEU A 1 98 ? 2.118 2.188 15.447 1.00 86.94 98 LEU A O 1
ATOM 701 N N . GLY A 1 99 ? 1.910 3.864 13.976 1.00 85.50 99 GLY A N 1
ATOM 702 C CA . GLY A 1 99 ? 3.247 4.432 14.116 1.00 85.50 99 GLY A CA 1
ATOM 703 C C . GLY A 1 99 ? 4.096 4.302 12.852 1.00 85.50 99 GLY A C 1
ATOM 704 O O . GLY A 1 99 ? 3.590 4.075 11.749 1.00 85.50 99 GLY A O 1
ATOM 705 N N . GLU A 1 100 ? 5.405 4.483 13.018 1.00 83.00 100 GLU A N 1
ATOM 706 C CA . GLU A 1 100 ? 6.390 4.227 11.969 1.00 83.00 100 GLU A CA 1
ATOM 707 C C . GLU A 1 100 ? 6.633 2.723 11.853 1.00 83.00 100 GLU A C 1
ATOM 709 O O . GLU A 1 100 ? 6.906 2.041 12.844 1.00 83.00 100 GLU A O 1
ATOM 714 N N . ILE A 1 101 ? 6.523 2.208 10.633 1.00 85.88 101 ILE A N 1
ATOM 715 C CA . ILE A 1 101 ? 6.654 0.788 10.344 1.00 85.88 101 ILE A CA 1
ATOM 716 C C . ILE A 1 101 ? 8.026 0.541 9.739 1.00 85.88 101 ILE A C 1
ATOM 718 O O . ILE A 1 101 ? 8.305 0.893 8.589 1.00 85.88 101 ILE A O 1
ATOM 722 N N . THR A 1 102 ? 8.868 -0.135 10.511 1.00 84.19 102 THR A N 1
ATOM 723 C CA . THR A 1 102 ? 10.186 -0.559 10.053 1.00 84.19 102 THR A CA 1
ATOM 724 C C . THR A 1 102 ? 10.049 -1.756 9.121 1.00 84.19 102 THR A C 1
ATOM 726 O O . THR A 1 102 ? 9.539 -2.809 9.507 1.00 84.19 102 THR A O 1
ATOM 729 N N . ARG A 1 103 ? 10.548 -1.613 7.890 1.00 83.94 103 ARG A N 1
ATOM 730 C CA . ARG A 1 103 ? 10.632 -2.698 6.907 1.00 83.94 103 ARG A CA 1
ATOM 731 C C . ARG A 1 103 ? 12.081 -3.181 6.774 1.00 83.94 103 ARG A C 1
ATOM 733 O O . ARG A 1 103 ? 12.926 -2.403 6.323 1.00 83.94 103 ARG A O 1
ATOM 740 N N . PRO A 1 104 ? 12.398 -4.435 7.151 1.00 88.25 104 PRO A N 1
ATOM 741 C CA . PRO A 1 104 ? 13.730 -5.000 6.970 1.00 88.25 104 PRO A CA 1
ATOM 742 C C . PRO A 1 104 ? 14.177 -4.932 5.508 1.00 88.25 104 PRO A C 1
ATOM 744 O O . PRO A 1 104 ? 13.431 -5.294 4.599 1.00 88.25 104 PRO A O 1
ATOM 747 N N . ALA A 1 105 ? 15.424 -4.523 5.269 1.00 85.75 105 ALA A N 1
ATOM 748 C CA . ALA A 1 105 ? 15.951 -4.382 3.910 1.00 85.75 105 ALA A CA 1
ATOM 749 C C . ALA A 1 105 ? 15.885 -5.692 3.099 1.00 85.75 105 ALA A C 1
ATOM 751 O O . ALA A 1 105 ? 15.665 -5.652 1.891 1.00 85.75 105 ALA A O 1
ATOM 752 N N . SER A 1 106 ? 16.031 -6.847 3.759 1.00 89.75 106 SER A N 1
ATOM 753 C CA . SER A 1 106 ? 15.910 -8.174 3.142 1.00 89.75 106 SER A CA 1
ATOM 754 C C . SER A 1 106 ? 14.493 -8.476 2.645 1.00 89.75 106 SER A C 1
ATOM 756 O O . SER A 1 106 ? 14.340 -8.992 1.541 1.00 89.75 106 SER A O 1
ATOM 758 N N . GLU A 1 107 ? 13.465 -8.122 3.420 1.00 91.81 107 GLU A N 1
ATOM 759 C CA . GLU A 1 107 ? 12.055 -8.281 3.039 1.00 91.81 107 GLU A CA 1
ATOM 760 C C . GLU A 1 107 ? 11.745 -7.418 1.818 1.00 91.81 107 GLU A C 1
ATOM 762 O O . GLU A 1 107 ? 11.265 -7.911 0.800 1.00 91.81 107 GLU A O 1
ATOM 767 N N . VAL A 1 108 ? 12.116 -6.139 1.873 1.00 91.50 108 VAL A N 1
ATOM 768 C CA . VAL A 1 108 ? 11.879 -5.205 0.769 1.00 91.50 108 VAL A CA 1
ATOM 769 C C . VAL A 1 108 ? 12.633 -5.634 -0.496 1.00 91.50 108 VAL A C 1
ATOM 771 O O . VAL A 1 108 ? 12.095 -5.544 -1.599 1.00 91.50 108 VAL A O 1
ATOM 774 N N . ALA A 1 109 ? 13.859 -6.150 -0.364 1.00 91.00 109 ALA A N 1
ATOM 775 C CA . ALA A 1 109 ? 14.606 -6.702 -1.491 1.00 91.00 109 ALA A CA 1
ATOM 776 C C . ALA A 1 109 ? 13.916 -7.936 -2.098 1.00 91.00 109 ALA A C 1
ATOM 778 O O . ALA A 1 109 ? 13.864 -8.061 -3.323 1.00 91.00 109 ALA A O 1
ATOM 779 N N . ALA A 1 110 ? 13.347 -8.819 -1.271 1.00 93.25 110 ALA A N 1
ATOM 780 C CA . ALA A 1 110 ? 12.598 -9.984 -1.738 1.00 93.25 110 ALA A CA 1
ATOM 781 C C . ALA A 1 110 ? 11.309 -9.584 -2.477 1.00 93.25 110 ALA A C 1
ATOM 783 O O . ALA A 1 110 ? 11.048 -10.104 -3.564 1.00 93.25 110 ALA A O 1
ATOM 784 N N . LEU A 1 111 ? 10.555 -8.616 -1.941 1.00 93.69 111 LEU A N 1
ATOM 785 C CA . LEU A 1 111 ? 9.370 -8.047 -2.592 1.00 93.69 111 LEU A CA 1
ATOM 786 C C . LEU A 1 111 ? 9.727 -7.428 -3.950 1.00 93.69 111 LEU A C 1
ATOM 788 O O . LEU A 1 111 ? 9.071 -7.701 -4.954 1.00 93.69 111 LEU A O 1
ATOM 792 N N . GLN A 1 112 ? 10.812 -6.648 -4.005 1.00 94.25 112 GLN A N 1
ATOM 793 C CA . GLN A 1 112 ? 11.287 -6.018 -5.237 1.00 94.25 112 GLN A CA 1
ATOM 794 C C . GLN A 1 112 ? 11.685 -7.077 -6.273 1.00 94.25 112 GLN A C 1
ATOM 796 O O . GLN A 1 112 ? 11.256 -6.999 -7.421 1.00 94.25 112 GLN A O 1
ATOM 801 N N . ALA A 1 113 ? 12.432 -8.108 -5.868 1.00 93.56 113 ALA A N 1
ATOM 802 C CA . ALA A 1 113 ? 12.814 -9.211 -6.748 1.00 93.56 113 ALA A CA 1
ATOM 803 C C . ALA A 1 113 ? 11.610 -10.039 -7.233 1.00 93.56 113 ALA A C 1
ATOM 805 O O . ALA A 1 113 ? 11.646 -10.608 -8.325 1.00 93.56 113 ALA A O 1
ATOM 806 N N . GLY A 1 114 ? 10.549 -10.150 -6.431 1.00 94.06 114 GLY A N 1
ATOM 807 C CA . GLY A 1 114 ? 9.279 -10.753 -6.836 1.00 94.06 114 GLY A CA 1
ATOM 808 C C . GLY A 1 114 ? 8.547 -9.912 -7.883 1.00 94.06 114 GLY A C 1
ATOM 809 O O . GLY A 1 114 ? 8.174 -10.425 -8.940 1.00 94.06 114 GLY A O 1
ATOM 810 N N . ALA A 1 115 ? 8.417 -8.609 -7.632 1.00 93.88 115 ALA A N 1
ATOM 811 C CA . ALA A 1 115 ? 7.773 -7.671 -8.547 1.00 93.88 115 ALA A CA 1
ATOM 812 C C . ALA A 1 115 ? 8.528 -7.552 -9.883 1.00 93.88 115 ALA A C 1
ATOM 814 O O . ALA A 1 115 ? 7.907 -7.551 -10.944 1.00 93.88 115 ALA A O 1
ATOM 815 N N . ASP A 1 116 ? 9.866 -7.528 -9.857 1.00 92.88 116 ASP A N 1
ATOM 816 C CA . ASP A 1 116 ? 10.704 -7.468 -11.063 1.00 92.88 116 ASP A CA 1
ATOM 817 C C . ASP A 1 116 ? 10.591 -8.733 -11.931 1.00 92.88 116 ASP A C 1
ATOM 819 O O . ASP A 1 116 ? 10.702 -8.647 -13.156 1.00 92.88 116 ASP A O 1
ATOM 823 N N . ARG A 1 117 ? 10.321 -9.896 -11.320 1.00 95.00 117 ARG A N 1
ATOM 824 C CA . ARG A 1 117 ? 10.013 -11.150 -12.032 1.00 95.00 117 ARG A CA 1
ATOM 825 C C . ARG A 1 117 ? 8.592 -11.193 -12.601 1.00 95.00 117 ARG A C 1
ATOM 827 O O . ARG A 1 117 ? 8.282 -12.113 -13.352 1.00 95.00 117 ARG A O 1
ATOM 834 N N . GLY A 1 118 ? 7.744 -10.219 -12.267 1.00 94.31 118 GLY A N 1
ATOM 835 C CA . GLY A 1 118 ? 6.347 -10.179 -12.692 1.00 94.31 118 GLY A CA 1
ATOM 836 C C . GLY A 1 118 ? 5.454 -11.188 -11.968 1.00 94.31 118 GLY A C 1
ATOM 837 O O . GLY A 1 118 ? 4.425 -11.575 -12.513 1.00 94.31 118 GLY A O 1
ATOM 838 N N . ASP A 1 119 ? 5.837 -11.634 -10.767 1.00 95.75 119 ASP A N 1
ATOM 839 C CA . ASP A 1 119 ? 4.996 -12.525 -9.965 1.00 95.75 119 ASP A CA 1
ATOM 840 C C . ASP A 1 119 ? 3.741 -11.762 -9.491 1.00 95.75 119 ASP A C 1
ATOM 842 O O . ASP A 1 119 ? 3.881 -10.741 -8.800 1.00 95.75 119 ASP A O 1
ATOM 846 N N . PRO A 1 120 ? 2.521 -12.236 -9.826 1.00 91.50 120 PRO A N 1
ATOM 847 C CA . PRO A 1 120 ? 1.266 -11.573 -9.472 1.00 91.50 120 PRO A CA 1
ATOM 848 C C . PRO A 1 120 ? 1.119 -11.257 -7.980 1.00 91.50 120 PRO A C 1
ATOM 850 O O . PRO A 1 120 ? 0.447 -10.293 -7.615 1.00 91.50 120 PRO A O 1
ATOM 853 N N . ARG A 1 121 ? 1.768 -12.046 -7.112 1.00 93.19 121 ARG A N 1
ATOM 854 C CA . ARG A 1 121 ? 1.761 -11.850 -5.657 1.00 93.19 121 ARG A CA 1
ATOM 855 C C . ARG A 1 121 ? 2.514 -10.608 -5.204 1.00 93.19 121 ARG A C 1
ATOM 857 O O . ARG A 1 121 ? 2.327 -10.198 -4.075 1.00 93.19 121 ARG A O 1
ATOM 864 N N . TYR A 1 122 ? 3.370 -10.031 -6.041 1.00 93.88 122 TYR A N 1
ATOM 865 C CA . TYR A 1 122 ? 4.180 -8.863 -5.688 1.00 93.88 122 TYR A CA 1
ATOM 866 C C . TYR A 1 122 ? 3.973 -7.694 -6.650 1.00 93.88 122 TYR A C 1
ATOM 868 O O . TYR A 1 122 ? 4.310 -6.558 -6.320 1.00 93.88 122 TYR A O 1
ATOM 876 N N . THR A 1 123 ? 3.393 -7.933 -7.831 1.00 93.75 123 THR A N 1
ATOM 877 C CA . THR A 1 123 ? 3.123 -6.867 -8.805 1.00 93.75 123 THR A CA 1
ATOM 878 C C . THR A 1 123 ? 2.151 -5.815 -8.289 1.00 93.75 123 THR A C 1
ATOM 880 O O . THR A 1 123 ? 2.196 -4.684 -8.764 1.00 93.75 123 THR A O 1
ATOM 883 N N . TYR A 1 124 ? 1.296 -6.143 -7.313 1.00 94.00 124 TYR A N 1
ATOM 884 C CA . TYR A 1 124 ? 0.402 -5.150 -6.716 1.00 94.00 124 TYR A CA 1
ATOM 885 C C . TYR A 1 124 ? 1.175 -4.042 -5.985 1.00 94.00 124 TYR A C 1
ATOM 887 O O . TYR A 1 124 ? 0.705 -2.910 -5.964 1.00 94.00 124 TYR A O 1
ATOM 895 N N . HIS A 1 125 ? 2.394 -4.315 -5.496 1.00 93.19 125 HIS A N 1
ATOM 896 C CA . HIS A 1 125 ? 3.240 -3.288 -4.888 1.00 93.19 125 HIS A CA 1
ATOM 897 C C . HIS A 1 125 ? 3.750 -2.244 -5.890 1.00 93.19 125 HIS A C 1
ATOM 899 O O . HIS A 1 125 ? 4.357 -1.257 -5.486 1.00 93.19 125 HIS A O 1
ATOM 905 N N . LEU A 1 126 ? 3.553 -2.429 -7.198 1.00 91.38 126 LEU A N 1
ATOM 906 C CA . LEU A 1 126 ? 3.906 -1.418 -8.198 1.00 91.38 126 LEU A CA 1
ATOM 907 C C . LEU A 1 126 ? 2.908 -0.250 -8.220 1.00 91.38 126 LEU A C 1
ATOM 909 O O . LEU A 1 126 ? 3.258 0.840 -8.677 1.00 91.38 126 LEU A O 1
ATOM 913 N N . ASP A 1 127 ? 1.693 -0.455 -7.703 1.00 89.62 127 ASP A N 1
ATOM 914 C CA . ASP A 1 127 ? 0.665 0.574 -7.575 1.00 89.62 127 ASP A CA 1
ATOM 915 C C . ASP A 1 127 ? 0.492 0.955 -6.093 1.00 89.62 127 ASP A C 1
ATOM 917 O O . ASP A 1 127 ? 0.090 0.116 -5.285 1.00 89.62 127 ASP A O 1
ATOM 921 N N . PRO A 1 128 ? 0.738 2.222 -5.713 1.00 89.44 128 PRO A N 1
ATOM 922 C CA . PRO A 1 128 ? 0.641 2.645 -4.321 1.00 89.44 128 PRO A CA 1
ATOM 923 C C . PRO A 1 128 ? -0.770 2.494 -3.745 1.00 89.44 128 PRO A C 1
ATOM 925 O O . PRO A 1 128 ? -0.908 2.275 -2.548 1.00 89.44 128 PRO A O 1
ATOM 928 N N . THR A 1 129 ? -1.823 2.629 -4.557 1.00 89.81 129 THR A N 1
ATOM 929 C CA . THR A 1 129 ? -3.204 2.458 -4.089 1.00 89.81 129 THR A CA 1
ATOM 930 C C . THR A 1 129 ? -3.486 0.982 -3.809 1.00 89.81 129 THR A C 1
ATOM 932 O O . THR A 1 129 ? -4.052 0.663 -2.768 1.00 89.81 129 THR A O 1
ATOM 935 N N . LYS A 1 130 ? -3.010 0.072 -4.670 1.00 91.25 130 LYS A N 1
ATOM 936 C CA . LYS A 1 130 ? -3.142 -1.377 -4.446 1.00 91.25 130 LYS A CA 1
ATOM 937 C C . LYS A 1 130 ? -2.319 -1.878 -3.270 1.00 91.25 130 LYS A C 1
ATOM 939 O O . LYS A 1 130 ? -2.821 -2.708 -2.522 1.00 91.25 130 LYS A O 1
ATOM 944 N N . THR A 1 131 ? -1.117 -1.342 -3.058 1.00 92.56 131 THR A N 1
ATOM 945 C CA . THR A 1 131 ? -0.356 -1.590 -1.826 1.00 92.56 131 THR A CA 1
ATOM 946 C C . THR A 1 131 ? -1.200 -1.274 -0.598 1.00 92.56 131 THR A C 1
ATOM 948 O O . THR A 1 131 ? -1.285 -2.098 0.300 1.00 92.56 131 THR A O 1
ATOM 951 N N . VAL A 1 132 ? -1.840 -0.102 -0.552 1.00 91.69 132 VAL A N 1
ATOM 952 C CA . VAL A 1 132 ? -2.661 0.288 0.603 1.00 91.69 132 VAL A CA 1
ATOM 953 C C . VAL A 1 132 ? -3.867 -0.638 0.760 1.00 91.69 132 VAL A C 1
ATOM 955 O O . VAL A 1 132 ? -4.095 -1.129 1.855 1.00 91.69 132 VAL A O 1
ATOM 958 N N . GLU A 1 133 ? -4.604 -0.931 -0.314 1.00 91.00 133 GLU A N 1
ATOM 959 C CA . GLU A 1 133 ? -5.762 -1.842 -0.268 1.00 91.00 133 GLU A CA 1
ATOM 960 C C . GLU A 1 133 ? -5.403 -3.244 0.251 1.00 91.00 133 GLU A C 1
ATOM 962 O O . GLU A 1 133 ? -6.142 -3.823 1.041 1.00 91.00 133 GLU A O 1
ATOM 967 N N . VAL A 1 134 ? -4.277 -3.803 -0.192 1.00 92.06 134 VAL A N 1
ATOM 968 C CA . VAL A 1 134 ? -3.907 -5.185 0.142 1.00 92.06 134 VAL A CA 1
ATOM 969 C C . VAL A 1 134 ? -3.184 -5.263 1.484 1.00 92.06 134 VAL A C 1
ATOM 971 O O . VAL A 1 134 ? -3.506 -6.111 2.313 1.00 92.06 134 VAL A O 1
ATOM 974 N N . ASP A 1 135 ? -2.222 -4.374 1.731 1.00 93.25 135 ASP A N 1
ATOM 975 C CA . ASP A 1 135 ? -1.348 -4.492 2.899 1.00 93.25 135 ASP A CA 1
ATOM 976 C C . ASP A 1 135 ? -1.989 -3.940 4.178 1.00 93.25 135 ASP A C 1
ATOM 978 O O . ASP A 1 135 ? -1.547 -4.311 5.263 1.00 93.25 135 ASP A O 1
ATOM 982 N N . LEU A 1 136 ? -3.019 -3.081 4.096 1.00 91.44 136 LEU A N 1
ATOM 983 C CA . LEU A 1 136 ? -3.685 -2.514 5.281 1.00 91.44 136 LEU A CA 1
ATOM 984 C C . LEU A 1 136 ? -4.233 -3.585 6.230 1.00 91.44 136 LEU A C 1
ATOM 986 O O . LEU A 1 136 ? -4.201 -3.401 7.448 1.00 91.44 136 LEU A O 1
ATOM 990 N N . GLU A 1 137 ? -4.685 -4.714 5.689 1.00 92.69 137 GLU A N 1
ATOM 991 C CA . GLU A 1 137 ? -5.213 -5.822 6.484 1.00 92.69 137 GLU A CA 1
ATOM 992 C C . GLU A 1 137 ? -4.162 -6.398 7.439 1.00 92.69 137 GLU A C 1
ATOM 994 O O . GLU A 1 137 ? -4.467 -6.691 8.597 1.00 92.69 137 GLU A O 1
ATOM 999 N N . ALA A 1 138 ? -2.894 -6.438 7.017 1.00 91.56 138 ALA A N 1
ATOM 1000 C CA . ALA A 1 138 ? -1.786 -6.881 7.860 1.00 91.56 138 ALA A CA 1
ATOM 1001 C C . ALA A 1 138 ? -1.533 -5.958 9.069 1.00 91.56 138 ALA A C 1
ATOM 1003 O O . ALA A 1 138 ? -0.844 -6.353 10.006 1.00 91.56 138 ALA A O 1
ATOM 1004 N N . TYR A 1 139 ? -2.099 -4.747 9.067 1.00 91.19 139 TYR A N 1
ATOM 1005 C CA . TYR A 1 139 ? -2.022 -3.784 10.168 1.00 91.19 139 TYR A CA 1
ATOM 1006 C C . TYR A 1 139 ? -3.293 -3.737 11.021 1.00 91.19 139 TYR A C 1
ATOM 1008 O O . TYR A 1 139 ? -3.419 -2.854 11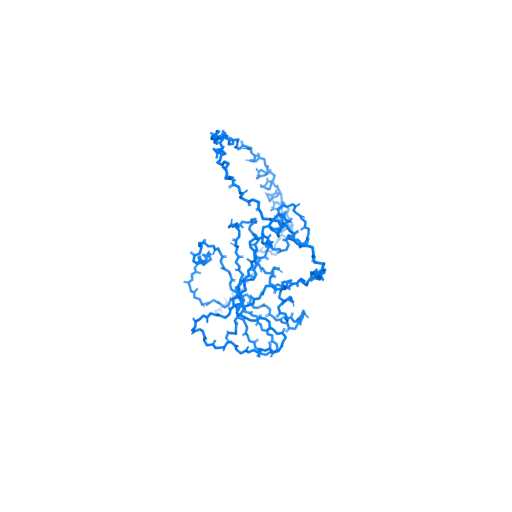.871 1.00 91.19 139 TYR A O 1
ATOM 1016 N N . GLY A 1 140 ? -4.222 -4.675 10.810 1.00 91.50 140 GLY A N 1
ATOM 1017 C CA . GLY A 1 140 ? -5.456 -4.801 11.586 1.00 91.50 140 GLY A CA 1
ATOM 1018 C C . GLY A 1 140 ? -6.653 -4.029 11.034 1.00 91.50 140 GLY A C 1
ATOM 1019 O O . GLY A 1 140 ? -7.705 -3.991 11.673 1.00 91.50 140 GLY A O 1
ATOM 1020 N N . PHE A 1 141 ? -6.523 -3.412 9.857 1.00 91.06 141 PHE A N 1
ATOM 1021 C CA . PHE A 1 141 ? -7.652 -2.786 9.176 1.00 91.06 141 PHE A CA 1
ATOM 1022 C C . PHE A 1 141 ? -8.454 -3.863 8.450 1.00 91.06 141 PHE A C 1
ATOM 1024 O O . PHE A 1 141 ? -8.038 -4.356 7.405 1.00 91.06 141 PHE A O 1
ATOM 1031 N N . ALA A 1 142 ? -9.614 -4.232 8.988 1.00 89.19 142 ALA A N 1
ATOM 1032 C CA . ALA A 1 142 ? -10.443 -5.257 8.367 1.00 89.19 142 ALA A CA 1
ATOM 1033 C C . ALA A 1 142 ? -10.870 -4.855 6.941 1.00 89.19 142 ALA A C 1
ATOM 1035 O O . ALA A 1 142 ? -11.406 -3.763 6.715 1.00 89.19 142 ALA A O 1
ATOM 1036 N N . SER A 1 143 ? -10.660 -5.758 5.983 1.00 85.69 143 SER A N 1
ATOM 1037 C CA . SER A 1 143 ? -11.066 -5.574 4.589 1.00 85.69 143 SER A CA 1
ATOM 1038 C C . SER A 1 143 ? -12.562 -5.247 4.476 1.00 85.69 143 SER A C 1
ATOM 1040 O O . SER A 1 143 ? -13.412 -5.885 5.096 1.00 85.69 143 SER A O 1
ATOM 1042 N N . GLY A 1 144 ? -12.889 -4.204 3.707 1.00 83.75 144 GLY A N 1
ATOM 1043 C CA . GLY A 1 144 ? -14.264 -3.716 3.528 1.00 83.75 144 GLY A CA 1
ATOM 1044 C C . GLY A 1 144 ? -14.824 -2.860 4.674 1.00 83.75 144 GLY A C 1
ATOM 1045 O O . GLY A 1 144 ? -15.951 -2.386 4.568 1.00 83.75 144 GLY A O 1
ATOM 1046 N N . GLN A 1 145 ? -14.060 -2.631 5.747 1.00 86.25 145 GLN A N 1
ATOM 1047 C CA . GLN A 1 145 ? -14.446 -1.758 6.869 1.00 86.25 145 GLN A CA 1
ATOM 1048 C C . GLN A 1 145 ? -13.742 -0.393 6.839 1.00 86.25 145 GLN A C 1
ATOM 1050 O O . GLN A 1 145 ? -13.937 0.428 7.738 1.00 86.25 145 GLN A O 1
ATOM 1055 N N . TYR A 1 146 ? -12.918 -0.141 5.820 1.00 87.88 146 TYR A N 1
ATOM 1056 C CA . TYR A 1 146 ? -12.255 1.139 5.616 1.00 87.88 146 TYR A CA 1
ATOM 1057 C C . TYR A 1 146 ? -12.598 1.760 4.262 1.00 87.88 146 TYR A C 1
ATOM 1059 O O . TYR A 1 146 ? -12.861 1.069 3.279 1.00 87.88 146 TYR A O 1
ATOM 1067 N N . VAL A 1 147 ? -12.546 3.090 4.209 1.00 86.62 147 VAL A N 1
ATOM 1068 C CA . VAL A 1 147 ? -12.679 3.874 2.979 1.00 86.62 147 VAL A CA 1
ATOM 1069 C C . VAL A 1 147 ? -11.368 4.602 2.722 1.00 86.62 147 VAL A C 1
ATOM 1071 O O . VAL A 1 147 ? -10.936 5.427 3.530 1.00 86.62 147 VAL A O 1
ATOM 1074 N N . ILE A 1 148 ? -10.744 4.309 1.580 1.00 85.69 148 ILE A N 1
ATOM 1075 C CA . ILE A 1 148 ? -9.539 5.003 1.126 1.00 85.69 148 ILE A CA 1
ATOM 1076 C C . ILE A 1 148 ? -9.952 6.310 0.455 1.00 85.69 148 ILE A C 1
ATOM 1078 O O . ILE A 1 148 ? -10.485 6.327 -0.652 1.00 85.69 148 ILE A O 1
ATOM 1082 N N . THR A 1 149 ? -9.653 7.423 1.109 1.00 81.81 149 THR A N 1
ATOM 1083 C CA . THR A 1 149 ? -9.742 8.756 0.519 1.00 81.81 149 THR A CA 1
ATOM 1084 C C . THR A 1 149 ? -8.362 9.136 -0.016 1.00 81.81 149 THR A C 1
ATOM 1086 O O . THR A 1 149 ? -7.422 9.412 0.734 1.00 81.81 149 THR A O 1
ATOM 1089 N N . LYS A 1 150 ? -8.216 9.120 -1.346 1.00 67.31 150 LYS A N 1
ATOM 1090 C CA . LYS A 1 150 ? -7.054 9.710 -2.036 1.00 67.31 150 LYS A CA 1
ATOM 1091 C C . LYS A 1 150 ? -7.027 11.217 -1.705 1.00 67.31 150 LYS A C 1
ATOM 1093 O O . LYS A 1 150 ? -8.101 11.794 -1.552 1.00 67.31 150 LYS A O 1
ATOM 1098 N N . PRO A 1 151 ? -5.864 11.852 -1.498 1.00 59.50 151 PRO A N 1
ATOM 1099 C CA . PRO A 1 151 ? -5.766 12.930 -0.527 1.00 59.50 151 PRO A CA 1
ATOM 1100 C C . PRO A 1 151 ? -6.582 14.175 -0.880 1.00 59.50 151 PRO A C 1
ATOM 1102 O O . PRO A 1 151 ? -6.740 14.554 -2.041 1.00 59.50 151 PRO A O 1
ATOM 1105 N N . SER A 1 152 ? -7.009 14.826 0.204 1.00 42.69 152 SER A N 1
ATOM 1106 C CA . SER A 1 152 ? -7.395 16.232 0.287 1.00 42.69 152 SER A CA 1
ATOM 1107 C C . SER A 1 152 ? -6.389 17.135 -0.453 1.00 42.69 152 SER A C 1
ATOM 1109 O O . SER A 1 152 ? -5.180 17.001 -0.232 1.00 42.69 152 SER A O 1
ATOM 1111 N N . PRO A 1 153 ? -6.836 18.068 -1.315 1.00 43.59 153 PRO A N 1
ATOM 1112 C CA . PRO A 1 153 ? -5.969 19.079 -1.908 1.00 43.59 153 PRO A CA 1
ATOM 1113 C C . PRO A 1 153 ? -5.658 20.183 -0.884 1.00 43.59 153 PRO A C 1
ATOM 1115 O O . PRO A 1 153 ? -6.315 21.216 -0.856 1.00 43.59 153 PRO A O 1
ATOM 1118 N N . SER A 1 154 ? -4.667 19.968 -0.020 1.00 39.81 154 SER A N 1
ATOM 1119 C CA . SER A 1 154 ? -3.943 21.027 0.710 1.00 39.81 154 SER A CA 1
ATOM 1120 C C . SER A 1 154 ? -2.792 20.349 1.453 1.00 39.81 154 SER A C 1
ATOM 1122 O O . SER A 1 154 ? -3.009 19.639 2.424 1.00 39.81 154 SER A O 1
ATOM 1124 N N . VAL A 1 155 ? -1.556 20.371 0.971 1.00 34.00 155 VAL A N 1
ATOM 1125 C CA . VAL A 1 155 ? -0.752 21.557 0.671 1.00 34.00 155 VAL A CA 1
ATOM 1126 C C . VAL A 1 155 ? -0.357 21.565 -0.802 1.00 34.00 155 VAL A C 1
ATOM 1128 O O . VAL A 1 155 ? 0.019 20.529 -1.345 1.00 34.00 155 VAL A O 1
ATOM 1131 N N . THR A 1 156 ? -0.409 22.733 -1.440 1.00 34.06 156 THR A N 1
ATOM 1132 C CA . THR A 1 156 ? 0.183 22.992 -2.754 1.00 34.06 156 THR A CA 1
ATOM 1133 C C . THR A 1 156 ? 1.650 22.570 -2.771 1.00 34.06 156 THR A C 1
ATOM 1135 O O . THR A 1 156 ? 2.556 23.337 -2.467 1.00 34.06 156 THR A O 1
ATOM 1138 N N . VAL A 1 157 ? 1.882 21.337 -3.179 1.00 32.31 157 VAL A N 1
ATOM 1139 C CA . VAL A 1 157 ? 3.061 20.939 -3.914 1.00 32.31 157 VAL A CA 1
ATOM 1140 C C . VAL A 1 157 ? 2.458 20.220 -5.109 1.00 32.31 157 VAL A C 1
ATOM 1142 O O . VAL A 1 157 ? 1.687 19.275 -4.946 1.00 32.31 157 VAL A O 1
ATOM 1145 N N . THR A 1 158 ? 2.745 20.707 -6.315 1.00 28.72 158 THR A N 1
ATOM 1146 C CA . THR A 1 158 ? 2.794 19.932 -7.568 1.00 28.72 158 THR A CA 1
ATOM 1147 C C . THR A 1 158 ? 2.974 18.437 -7.278 1.00 28.72 158 THR A C 1
ATOM 1149 O O . THR A 1 158 ? 3.707 18.170 -6.332 1.00 28.72 158 THR A O 1
ATOM 1152 N N . PRO A 1 159 ? 2.417 17.462 -8.032 1.00 33.69 159 PRO A N 1
ATOM 1153 C CA . PRO A 1 159 ? 2.735 16.037 -7.862 1.00 33.69 159 PRO A CA 1
ATOM 1154 C C . PRO A 1 159 ? 4.254 15.832 -7.926 1.00 33.69 159 PRO A C 1
ATOM 1156 O O . PRO A 1 159 ? 4.854 15.628 -8.974 1.00 33.69 159 PRO A O 1
ATOM 1159 N N . THR A 1 160 ? 4.883 15.980 -6.775 1.00 37.53 160 THR A N 1
ATOM 1160 C CA . THR A 1 160 ? 6.311 16.068 -6.564 1.00 37.53 160 THR A CA 1
ATOM 1161 C C . THR A 1 160 ? 6.486 15.085 -5.441 1.00 37.53 160 THR A C 1
ATOM 1163 O O . THR A 1 160 ? 5.926 15.307 -4.364 1.00 37.53 160 THR A O 1
ATOM 1166 N N . PRO A 1 161 ? 7.156 13.958 -5.696 1.00 43.75 161 PRO A N 1
ATOM 1167 C CA . PRO A 1 161 ? 7.389 12.964 -4.671 1.00 43.75 161 PRO A CA 1
ATOM 1168 C C . PRO A 1 161 ? 8.006 13.674 -3.469 1.00 43.75 161 PRO A C 1
ATOM 1170 O O . PRO A 1 161 ? 9.115 14.204 -3.578 1.00 43.75 161 PRO A O 1
ATOM 1173 N N . GLN A 1 162 ? 7.280 13.744 -2.348 1.00 44.66 162 GLN A N 1
ATOM 1174 C CA . GLN A 1 162 ? 7.890 14.217 -1.116 1.00 44.66 162 GLN A CA 1
ATOM 1175 C C . GLN A 1 162 ? 9.048 13.267 -0.844 1.00 44.66 162 GLN A C 1
ATOM 1177 O O . GLN A 1 162 ? 8.858 12.057 -0.728 1.00 44.66 162 GLN A O 1
ATOM 1182 N N . LYS A 1 163 ? 10.264 13.814 -0.862 1.00 42.03 163 LYS A N 1
ATOM 1183 C CA . LYS A 1 163 ? 11.472 13.074 -0.535 1.00 42.03 163 LYS A CA 1
ATOM 1184 C C . LYS A 1 163 ? 11.444 12.835 0.972 1.00 42.03 163 LYS A C 1
ATOM 1186 O O . LYS A 1 163 ? 11.598 13.777 1.741 1.00 42.03 163 LYS A O 1
ATOM 1191 N N . SER A 1 164 ? 11.282 11.578 1.382 1.00 49.84 164 SER A N 1
ATOM 1192 C CA . SER A 1 164 ? 11.726 11.108 2.705 1.00 49.84 164 SER A CA 1
ATOM 1193 C C . SER A 1 164 ? 13.182 11.568 2.951 1.00 49.84 164 SER A C 1
ATOM 1195 O O . SER A 1 164 ? 13.880 11.831 1.966 1.00 49.84 164 SER A O 1
ATOM 1197 N N . PRO A 1 165 ? 13.697 11.647 4.195 1.00 45.53 165 PRO A N 1
ATOM 1198 C CA . PRO A 1 165 ? 15.097 12.005 4.467 1.00 45.53 165 PRO A CA 1
ATOM 1199 C C . PRO A 1 165 ? 16.137 11.247 3.612 1.00 45.53 165 PRO A C 1
ATOM 1201 O O . PRO A 1 165 ? 17.228 11.753 3.374 1.00 45.53 165 PRO A O 1
ATOM 1204 N N . GLY A 1 166 ? 15.780 10.072 3.071 1.00 49.25 166 GLY A N 1
ATOM 1205 C CA . GLY A 1 166 ? 16.571 9.310 2.093 1.00 49.25 166 GLY A CA 1
ATOM 1206 C C . GLY A 1 166 ? 16.354 9.643 0.603 1.00 49.25 166 GLY A C 1
ATOM 1207 O O . GLY A 1 166 ? 16.776 8.869 -0.251 1.00 49.25 166 GLY A O 1
ATOM 1208 N N . GLY A 1 167 ? 15.665 10.731 0.249 1.00 54.12 167 GLY A N 1
ATOM 1209 C CA . GLY A 1 167 ? 15.428 11.149 -1.140 1.00 54.12 167 GLY A CA 1
ATOM 1210 C C . GLY A 1 167 ? 14.344 10.369 -1.897 1.00 54.12 167 GLY A C 1
ATOM 1211 O O . GLY A 1 167 ? 14.281 10.461 -3.125 1.00 54.12 167 GLY A O 1
ATOM 1212 N N . ARG A 1 168 ? 13.512 9.593 -1.192 1.00 64.50 168 ARG A N 1
ATOM 1213 C CA . ARG A 1 168 ? 12.596 8.602 -1.782 1.00 64.50 168 ARG A CA 1
ATOM 1214 C C . ARG A 1 168 ? 11.151 9.104 -1.861 1.00 64.50 168 ARG A C 1
ATOM 1216 O O . ARG A 1 168 ? 10.727 9.748 -0.904 1.00 64.50 168 ARG A O 1
ATOM 1223 N N . PRO A 1 169 ? 10.406 8.799 -2.944 1.00 72.75 169 PRO A N 1
ATOM 1224 C CA . PRO A 1 169 ? 8.991 9.140 -3.082 1.00 72.75 169 PRO A CA 1
ATOM 1225 C C . PRO A 1 169 ? 8.121 8.627 -1.940 1.00 72.75 169 PRO A C 1
ATOM 1227 O O . PRO A 1 169 ? 8.192 7.442 -1.611 1.00 72.75 169 PRO A O 1
ATOM 1230 N N . VAL A 1 170 ? 7.274 9.510 -1.405 1.00 81.62 170 VAL A N 1
ATOM 1231 C CA . VAL A 1 170 ? 6.230 9.204 -0.418 1.00 81.62 170 VAL A CA 1
ATOM 1232 C C . VAL A 1 170 ? 4.876 9.719 -0.916 1.00 81.62 170 VAL A C 1
ATOM 1234 O O . VAL A 1 170 ? 4.803 10.805 -1.494 1.00 81.62 170 VAL A O 1
ATOM 1237 N N . ILE A 1 171 ? 3.814 8.941 -0.698 1.00 84.62 171 ILE A N 1
ATOM 1238 C CA . ILE A 1 171 ? 2.416 9.311 -0.955 1.00 84.62 171 ILE A CA 1
ATOM 1239 C C . ILE A 1 171 ? 1.613 9.077 0.324 1.00 84.62 171 ILE A C 1
ATOM 1241 O O . ILE A 1 171 ? 1.725 8.014 0.928 1.00 84.62 171 ILE A O 1
ATOM 1245 N N . ASN A 1 172 ? 0.776 10.046 0.696 1.00 84.81 172 ASN A N 1
ATOM 1246 C CA . ASN A 1 172 ? -0.106 9.954 1.857 1.00 84.81 172 ASN A CA 1
ATOM 1247 C C . ASN A 1 172 ? -1.554 9.695 1.424 1.00 84.81 172 ASN A C 1
ATOM 1249 O O . ASN A 1 172 ? -2.056 10.329 0.492 1.00 84.81 172 ASN A O 1
ATOM 1253 N N . TYR A 1 173 ? -2.222 8.792 2.131 1.00 87.44 173 TYR A N 1
ATOM 1254 C CA . TYR A 1 173 ? -3.631 8.445 1.980 1.00 87.44 173 TYR A CA 1
ATOM 1255 C C . TYR A 1 173 ? -4.377 8.742 3.277 1.00 87.44 173 TYR A C 1
ATOM 1257 O O . TYR A 1 173 ? -3.825 8.546 4.356 1.00 87.44 173 TYR A O 1
ATOM 1265 N N . LEU A 1 174 ? -5.634 9.176 3.180 1.00 89.12 174 LEU A N 1
ATOM 1266 C CA . LEU A 1 174 ? -6.522 9.291 4.335 1.00 89.12 174 LEU A CA 1
ATOM 1267 C C . LEU A 1 174 ? -7.465 8.092 4.350 1.00 89.12 174 LEU A C 1
ATOM 1269 O O . LEU A 1 174 ? -8.223 7.880 3.409 1.00 89.12 174 LEU A O 1
ATOM 1273 N N . ILE A 1 175 ? -7.414 7.302 5.410 1.00 89.38 175 ILE A N 1
ATOM 1274 C CA . ILE A 1 175 ? -8.202 6.088 5.585 1.00 89.38 175 ILE A CA 1
ATOM 1275 C C . ILE A 1 175 ? -9.233 6.344 6.670 1.00 89.38 175 ILE A C 1
ATOM 1277 O O . ILE A 1 175 ? -8.869 6.603 7.812 1.00 89.38 175 ILE A O 1
ATOM 1281 N N . SER A 1 176 ? -10.516 6.263 6.335 1.00 90.06 176 SER A N 1
ATOM 1282 C CA . SER A 1 176 ? -11.569 6.255 7.351 1.00 90.06 176 SER A CA 1
ATOM 1283 C C . SER A 1 176 ? -11.837 4.816 7.777 1.00 90.06 176 SER A C 1
ATOM 1285 O O . SER A 1 176 ? -12.118 3.986 6.920 1.00 90.06 176 SER A O 1
ATOM 1287 N N . TYR A 1 177 ? -11.735 4.512 9.070 1.00 90.00 177 TYR A N 1
ATOM 1288 C CA . TYR A 1 177 ? -11.969 3.184 9.642 1.00 90.00 177 TYR A CA 1
ATOM 1289 C C . TYR A 1 177 ? -12.621 3.315 11.018 1.00 90.00 177 TYR A C 1
ATOM 1291 O O . TYR A 1 177 ? -12.127 4.046 11.876 1.00 90.00 177 TYR A O 1
ATOM 1299 N N . SER A 1 178 ? -13.739 2.615 11.238 1.00 87.50 178 SER A N 1
ATOM 1300 C CA . SER A 1 178 ? -14.478 2.632 12.516 1.00 87.50 178 SER A CA 1
ATOM 1301 C C . SER A 1 178 ? -14.785 4.046 13.051 1.00 87.50 178 SER A C 1
ATOM 1303 O O . SER A 1 178 ? -14.685 4.309 14.248 1.00 87.50 178 SER A O 1
ATOM 1305 N N . GLY A 1 179 ? -15.119 4.987 12.158 1.00 85.12 179 GLY A N 1
ATOM 1306 C CA . GLY A 1 179 ? -15.426 6.379 12.516 1.00 85.12 179 GLY A CA 1
ATOM 1307 C C . GLY A 1 179 ? -14.211 7.255 12.855 1.00 85.12 179 GLY A C 1
ATOM 1308 O O . GLY A 1 179 ? -14.392 8.406 13.243 1.00 85.12 179 GLY A O 1
ATOM 1309 N N . ARG A 1 180 ? -12.984 6.743 12.699 1.00 87.81 180 ARG A N 1
ATOM 1310 C CA . ARG A 1 180 ? -11.727 7.491 12.852 1.00 87.81 180 ARG A CA 1
ATOM 1311 C C . ARG A 1 180 ? -11.029 7.646 11.505 1.00 87.81 180 ARG A C 1
ATOM 1313 O O . ARG A 1 180 ? -11.224 6.827 10.609 1.00 87.81 180 ARG A O 1
ATOM 1320 N N . THR A 1 181 ? -10.206 8.680 11.372 1.00 88.25 181 THR A N 1
ATOM 1321 C CA . THR A 1 181 ? -9.394 8.916 10.172 1.00 88.25 181 THR A CA 1
ATOM 1322 C C . THR A 1 181 ? -7.929 8.650 10.486 1.00 88.25 181 THR A C 1
ATOM 1324 O O . THR A 1 181 ? -7.427 9.060 11.530 1.00 88.25 181 THR A O 1
ATOM 1327 N N . TYR A 1 182 ? -7.242 7.976 9.574 1.00 88.00 182 TYR A N 1
ATOM 1328 C CA . TYR A 1 182 ? -5.835 7.620 9.678 1.00 88.00 182 TYR A CA 1
ATOM 1329 C C . TYR A 1 182 ? -5.085 8.127 8.449 1.00 88.00 182 TYR A C 1
ATOM 1331 O O . TYR A 1 182 ? -5.538 7.952 7.322 1.00 88.00 182 TYR A O 1
ATOM 1339 N N . SER A 1 183 ? -3.928 8.739 8.654 1.00 87.88 183 SER A N 1
ATOM 1340 C CA . SER A 1 183 ? -2.977 9.065 7.601 1.00 87.88 183 SER A CA 1
ATOM 1341 C C . SER A 1 183 ? -2.042 7.879 7.375 1.00 87.88 183 SER A C 1
ATOM 1343 O O . SER A 1 183 ? -1.346 7.445 8.294 1.00 87.88 183 SER A O 1
ATOM 1345 N N . VAL A 1 184 ? -2.031 7.346 6.156 1.00 88.56 184 VAL A N 1
ATOM 1346 C CA . VAL A 1 184 ? -1.208 6.204 5.748 1.00 88.56 184 VAL A CA 1
ATOM 1347 C C . VAL A 1 184 ? -0.212 6.659 4.698 1.00 88.56 184 VAL A C 1
ATOM 1349 O O . VAL A 1 184 ? -0.591 7.030 3.587 1.00 88.56 184 VAL A O 1
ATOM 1352 N N . ALA A 1 185 ? 1.068 6.614 5.048 1.00 88.31 185 ALA A N 1
ATOM 1353 C CA . ALA A 1 185 ? 2.156 6.942 4.145 1.00 88.31 185 ALA A CA 1
ATOM 1354 C C . ALA A 1 185 ? 2.712 5.669 3.504 1.00 88.31 185 ALA A C 1
ATOM 1356 O 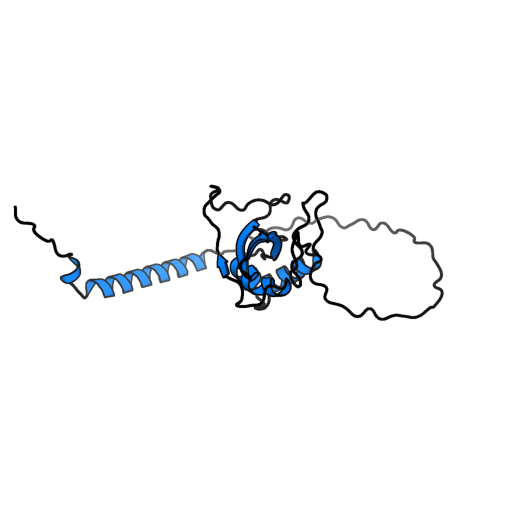O . ALA A 1 185 ? 3.128 4.735 4.198 1.00 88.31 185 ALA A O 1
ATOM 1357 N N . VAL A 1 186 ? 2.778 5.658 2.174 1.00 89.38 186 VAL A N 1
ATOM 1358 C CA . VAL A 1 186 ? 3.503 4.647 1.397 1.00 89.38 186 VAL A CA 1
ATOM 1359 C C . VAL A 1 186 ? 4.729 5.252 0.744 1.00 89.38 186 VAL A C 1
ATOM 1361 O O . VAL A 1 186 ? 4.687 6.384 0.262 1.00 89.38 186 VAL A O 1
ATOM 1364 N N . ALA A 1 187 ? 5.818 4.491 0.690 1.00 88.56 187 ALA A N 1
ATOM 1365 C CA . ALA A 1 187 ? 7.080 4.957 0.135 1.00 88.56 187 ALA A CA 1
ATOM 1366 C C . ALA A 1 187 ? 7.781 3.915 -0.738 1.00 88.56 187 ALA A C 1
ATOM 1368 O O . ALA A 1 187 ? 7.627 2.707 -0.552 1.00 88.56 187 ALA A O 1
ATOM 1369 N N . GLN A 1 188 ? 8.618 4.405 -1.656 1.00 86.44 188 GLN A N 1
ATOM 1370 C CA . GLN A 1 188 ? 9.509 3.578 -2.472 1.00 86.44 188 GLN A CA 1
ATOM 1371 C C . GLN A 1 188 ? 10.885 3.404 -1.814 1.00 86.44 188 GLN A C 1
ATOM 1373 O O . GLN A 1 188 ? 11.832 4.159 -2.051 1.00 86.44 188 GLN A O 1
ATOM 1378 N N . VAL A 1 189 ? 11.002 2.378 -0.976 1.00 79.56 189 VAL A N 1
ATOM 1379 C CA . VAL A 1 189 ? 12.145 2.134 -0.072 1.00 79.56 189 VAL A CA 1
ATOM 1380 C C . VAL A 1 189 ? 13.414 1.593 -0.735 1.00 79.56 189 VAL A C 1
ATOM 1382 O O . VAL A 1 189 ? 14.497 1.852 -0.222 1.00 79.56 189 VAL A O 1
ATOM 1385 N N . VAL A 1 190 ? 13.333 0.895 -1.874 1.00 78.06 190 VAL A N 1
ATOM 1386 C CA . VAL A 1 190 ? 14.522 0.326 -2.556 1.00 78.06 190 VAL A CA 1
ATOM 1387 C C . VAL A 1 190 ? 14.864 1.082 -3.830 1.00 78.06 190 VAL A C 1
ATOM 1389 O O . VAL A 1 190 ? 15.959 1.637 -3.943 1.00 78.06 190 VAL A O 1
ATOM 1392 N N . LYS A 1 191 ? 13.910 1.204 -4.752 1.00 78.88 191 LYS A N 1
ATOM 1393 C CA . LYS A 1 191 ? 14.107 1.812 -6.071 1.00 78.88 191 LYS A CA 1
ATOM 1394 C C . LYS A 1 191 ? 13.061 2.892 -6.308 1.00 78.88 191 LYS A C 1
ATOM 1396 O O . LYS A 1 191 ? 11.887 2.641 -6.087 1.00 78.88 191 LYS A O 1
ATOM 1401 N N . ALA A 1 192 ? 13.475 4.068 -6.769 1.00 73.31 192 ALA A N 1
ATOM 1402 C CA . ALA A 1 192 ? 12.542 5.118 -7.167 1.00 73.31 192 ALA A CA 1
ATOM 1403 C C . ALA A 1 192 ? 12.068 4.918 -8.621 1.00 73.31 192 ALA A C 1
ATOM 1405 O O . ALA A 1 192 ? 12.844 4.482 -9.475 1.00 73.31 192 ALA A O 1
ATOM 1406 N N . GLY A 1 193 ? 10.816 5.276 -8.915 1.00 72.69 193 GLY A N 1
ATOM 1407 C CA . GLY A 1 193 ? 10.256 5.315 -10.270 1.00 72.69 193 GLY A CA 1
ATOM 1408 C C . GLY A 1 193 ? 9.296 4.162 -10.614 1.00 72.69 193 GLY A C 1
ATOM 1409 O O . GLY A 1 193 ? 8.864 3.438 -9.721 1.00 72.69 193 GLY A O 1
ATOM 1410 N N . PRO A 1 194 ? 8.952 3.962 -11.904 1.00 73.44 194 PRO A N 1
ATOM 1411 C CA . PRO A 1 194 ? 7.839 3.098 -12.343 1.00 73.44 194 PRO A CA 1
ATOM 1412 C C . PRO A 1 194 ? 7.937 1.605 -11.996 1.00 73.44 194 PRO A C 1
ATOM 1414 O O . PRO A 1 194 ? 6.965 0.877 -12.149 1.00 73.44 194 PRO A O 1
ATOM 1417 N N . LYS A 1 195 ? 9.113 1.132 -11.574 1.00 83.94 195 LYS A N 1
ATOM 1418 C CA . LYS A 1 195 ? 9.345 -0.255 -11.132 1.00 83.94 195 LYS A CA 1
ATOM 1419 C C . LYS A 1 195 ? 9.694 -0.363 -9.647 1.00 83.94 195 LYS A C 1
ATOM 1421 O O . LYS A 1 195 ? 10.111 -1.421 -9.192 1.00 83.94 195 LYS A O 1
ATOM 1426 N N . GLY A 1 196 ? 9.629 0.746 -8.919 1.00 87.44 196 GLY A N 1
ATOM 1427 C CA . GLY A 1 196 ? 9.838 0.750 -7.483 1.00 87.44 196 GLY A CA 1
ATOM 1428 C C . GLY A 1 196 ? 8.612 0.210 -6.774 1.00 87.44 196 GLY A C 1
ATOM 1429 O O . GLY A 1 196 ? 7.509 0.696 -7.022 1.00 87.44 196 GLY A O 1
ATOM 1430 N N . ILE A 1 197 ? 8.807 -0.760 -5.887 1.00 91.94 197 ILE A N 1
ATOM 1431 C CA . ILE A 1 197 ? 7.725 -1.212 -5.019 1.00 91.94 197 ILE A CA 1
ATOM 1432 C C . ILE A 1 197 ? 7.363 -0.133 -3.995 1.00 91.94 197 ILE A C 1
ATOM 1434 O O . ILE A 1 197 ? 8.234 0.553 -3.454 1.00 91.94 197 ILE A O 1
ATOM 1438 N N . TRP A 1 198 ? 6.073 0.001 -3.731 1.00 92.44 198 TRP A N 1
ATOM 1439 C CA . TRP A 1 198 ? 5.497 0.816 -2.678 1.00 92.44 198 TRP A CA 1
ATOM 1440 C C . TRP A 1 198 ? 5.202 -0.069 -1.477 1.00 92.44 198 TRP A C 1
ATOM 1442 O O . TRP A 1 198 ? 4.595 -1.130 -1.622 1.00 92.44 198 TRP A O 1
ATOM 1452 N N . VAL A 1 199 ? 5.598 0.394 -0.296 1.00 92.81 199 VAL A N 1
ATOM 1453 C CA . VAL A 1 199 ? 5.277 -0.252 0.983 1.00 92.81 199 VAL A CA 1
ATOM 1454 C C . VAL A 1 199 ? 4.755 0.789 1.961 1.00 92.81 199 VAL A C 1
ATOM 1456 O O . VAL A 1 199 ? 5.164 1.951 1.900 1.00 92.81 199 VAL A O 1
ATOM 1459 N N . ILE A 1 200 ? 3.879 0.378 2.874 1.00 91.94 200 ILE A N 1
ATOM 1460 C CA . ILE A 1 200 ? 3.431 1.235 3.974 1.00 91.94 200 ILE A CA 1
ATOM 1461 C C . ILE A 1 200 ? 4.589 1.420 4.962 1.00 91.94 200 ILE A C 1
ATOM 1463 O O . ILE A 1 200 ? 5.182 0.446 5.432 1.00 91.94 200 ILE A O 1
ATOM 1467 N N . VAL A 1 201 ? 4.905 2.683 5.254 1.00 89.44 201 VAL A N 1
ATOM 1468 C CA . VAL A 1 201 ? 5.993 3.090 6.158 1.00 89.44 201 VAL A CA 1
ATOM 1469 C C . VAL A 1 201 ? 5.489 3.818 7.396 1.00 89.44 201 VAL A C 1
ATOM 1471 O O . VAL A 1 201 ? 6.202 3.907 8.392 1.00 89.44 201 VAL A O 1
ATOM 1474 N N . THR A 1 202 ? 4.274 4.361 7.370 1.00 87.62 202 THR A N 1
ATOM 1475 C CA . THR A 1 202 ? 3.721 5.093 8.513 1.00 87.62 202 THR A CA 1
ATOM 1476 C C . THR A 1 202 ? 2.202 5.018 8.506 1.00 87.62 202 THR A C 1
ATOM 1478 O O . THR A 1 202 ? 1.587 5.193 7.456 1.00 87.62 202 THR A O 1
ATOM 1481 N N . ILE A 1 203 ? 1.606 4.787 9.674 1.00 88.12 203 ILE A N 1
ATOM 1482 C CA . ILE A 1 203 ? 0.158 4.861 9.900 1.00 88.12 203 ILE A CA 1
ATOM 1483 C C . ILE A 1 203 ? -0.069 5.691 11.159 1.00 88.12 203 ILE A C 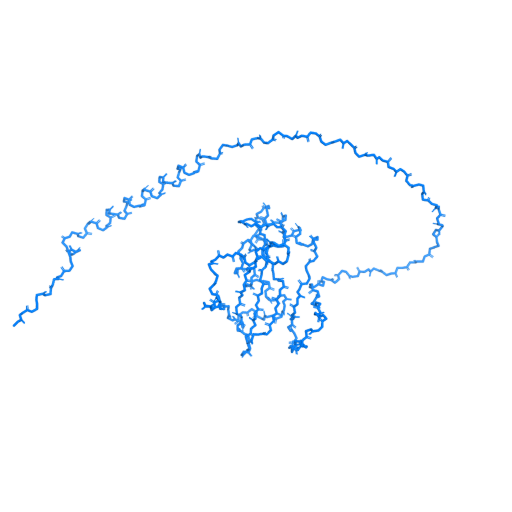1
ATOM 1485 O O . ILE A 1 203 ? 0.338 5.290 12.244 1.00 88.12 203 ILE A O 1
ATOM 1489 N N . LEU A 1 204 ? -0.712 6.846 11.044 1.00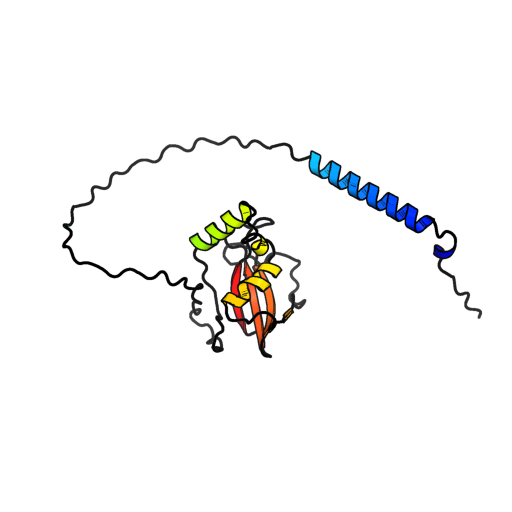 86.38 204 LEU A N 1
ATOM 1490 C CA . LEU A 1 204 ? -0.968 7.739 12.177 1.00 86.38 204 LEU A CA 1
ATOM 1491 C C . LEU A 1 204 ? -2.445 8.123 12.231 1.00 86.38 204 LEU A C 1
ATOM 1493 O O . LEU A 1 204 ? -3.078 8.196 11.182 1.00 86.38 204 LEU A O 1
ATOM 1497 N N . PRO A 1 205 ? -3.016 8.393 13.414 1.00 83.00 205 PRO A N 1
ATOM 1498 C CA . PRO A 1 205 ? -4.306 9.070 13.498 1.00 83.00 205 PRO A CA 1
ATOM 1499 C C . PRO A 1 205 ? -4.202 10.466 12.858 1.00 83.00 205 PRO A C 1
ATOM 1501 O O . PRO A 1 205 ? -3.172 11.131 12.993 1.00 83.00 205 PRO A O 1
ATOM 1504 N N . SER A 1 206 ? -5.244 10.870 12.125 1.00 78.06 206 SER A N 1
ATOM 1505 C CA . SER A 1 206 ? -5.353 12.177 11.458 1.00 78.06 206 SER A CA 1
ATOM 1506 C C . SER A 1 206 ? -6.225 13.161 12.225 1.00 78.06 206 SER A C 1
ATOM 1508 O O . SER A 1 206 ? -7.095 12.714 13.003 1.00 78.06 206 SER A O 1
#

Sequence (206 aa):
MSTEVRRPFINRNPWLLPVFLVVLIAIIAAAVLVARSRSTSSSATATPTAPPKVVTATQAALTPTPGGPPTPTLVSTSGGATPLPRATPVDTVPGLTLGEITRPASEVAALQAGADRGDPRYTYHLDPTKTVEVDLEAYGFASGQYVITKPSPSVTVTPTPQKSPGGRPVINYLISYSGRTYSVAVAQVVKAGPKGIWVIVTILPS

pLDDT: mean 70.06, std 20.44, range [28.72, 95.75]